Protein AF-A0A940G0A9-F1 (afdb_monomer)

Structure (mmCIF, N/CA/C/O backbone):
data_AF-A0A940G0A9-F1
#
_entry.id   AF-A0A940G0A9-F1
#
loop_
_atom_site.group_PDB
_atom_site.id
_atom_site.type_symbol
_atom_site.label_atom_id
_atom_site.label_alt_id
_atom_site.label_comp_id
_atom_site.label_asym_id
_atom_site.label_entity_id
_atom_site.label_seq_id
_atom_site.pdbx_PDB_ins_code
_atom_site.Cartn_x
_atom_site.Cartn_y
_atom_site.Cartn_z
_atom_site.occupancy
_atom_site.B_iso_or_equiv
_atom_site.auth_seq_id
_atom_site.auth_comp_id
_atom_site.auth_asym_id
_atom_site.auth_atom_id
_atom_site.pdbx_PDB_model_num
ATOM 1 N N . MET A 1 1 ? 0.315 12.382 -2.449 1.00 72.94 1 MET A N 1
ATOM 2 C CA . ME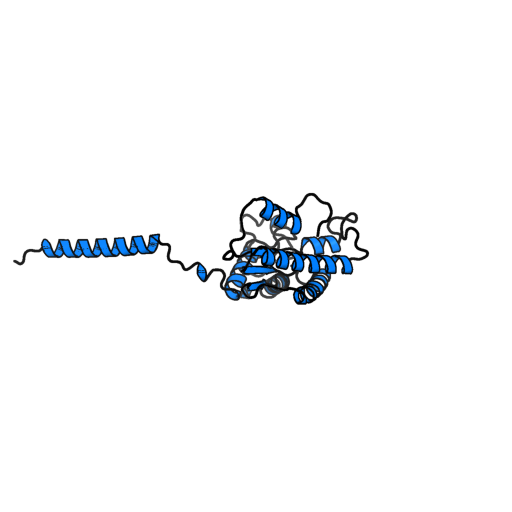T A 1 1 ? 0.273 13.845 -2.243 1.00 72.94 1 MET A CA 1
ATOM 3 C C . MET A 1 1 ? -0.619 14.478 -3.294 1.00 72.94 1 MET A C 1
ATOM 5 O O . MET A 1 1 ? -0.649 13.936 -4.392 1.00 72.94 1 MET A O 1
ATOM 9 N N . ASP A 1 2 ? -1.303 15.588 -2.989 1.00 67.19 2 ASP A N 1
ATOM 10 C CA . ASP A 1 2 ? -2.018 16.364 -4.015 1.00 67.19 2 ASP A CA 1
ATOM 11 C C . ASP A 1 2 ? -0.998 16.967 -4.990 1.00 67.19 2 ASP A C 1
ATOM 13 O O . ASP A 1 2 ? -0.180 17.818 -4.627 1.00 67.19 2 ASP A O 1
ATOM 17 N N . THR A 1 3 ? -1.022 16.490 -6.226 1.00 64.56 3 THR A N 1
ATOM 18 C CA . THR A 1 3 ? -0.190 16.959 -7.339 1.00 64.56 3 THR A CA 1
ATOM 19 C C . THR A 1 3 ? -0.923 17.979 -8.217 1.00 64.56 3 THR A C 1
ATOM 21 O O . THR A 1 3 ? -0.380 18.419 -9.230 1.00 64.56 3 THR A O 1
ATOM 24 N N . GLY A 1 4 ? -2.137 18.393 -7.835 1.00 62.69 4 GLY A N 1
ATOM 25 C CA . GLY A 1 4 ? -3.000 19.299 -8.595 1.00 62.69 4 GLY A CA 1
ATOM 26 C C . GLY A 1 4 ? -3.686 18.636 -9.792 1.00 62.69 4 GLY A C 1
ATOM 27 O O . GLY A 1 4 ? -4.223 19.332 -10.658 1.00 62.69 4 GLY A O 1
ATOM 28 N N . ASP A 1 5 ? -3.645 17.306 -9.867 1.00 65.50 5 ASP A N 1
ATOM 29 C CA . ASP A 1 5 ? -4.276 16.517 -10.920 1.00 65.50 5 ASP A CA 1
ATOM 30 C C . ASP A 1 5 ? -5.697 16.055 -10.502 1.00 65.50 5 ASP A C 1
ATOM 32 O O . ASP A 1 5 ? -6.093 16.203 -9.347 1.00 65.50 5 ASP A O 1
ATOM 36 N N . PRO A 1 6 ? -6.544 15.578 -11.436 1.00 66.88 6 PRO A N 1
ATOM 37 C CA . PRO A 1 6 ? -7.930 15.224 -11.126 1.00 66.88 6 PRO A CA 1
ATOM 38 C C . PRO A 1 6 ? -8.089 13.833 -10.483 1.00 66.88 6 PRO A C 1
ATOM 40 O O . PRO A 1 6 ? -9.223 13.409 -10.241 1.00 66.88 6 PRO A O 1
ATOM 43 N N . ILE A 1 7 ? -7.002 13.087 -10.271 1.00 72.50 7 ILE A N 1
ATOM 44 C CA . ILE A 1 7 ? -7.012 11.770 -9.637 1.00 72.50 7 ILE A CA 1
ATOM 45 C C . ILE A 1 7 ? -7.049 11.991 -8.120 1.00 72.50 7 ILE A C 1
ATOM 47 O O . ILE A 1 7 ? -6.187 12.670 -7.571 1.00 72.50 7 ILE A O 1
ATOM 51 N N . PRO A 1 8 ? -8.042 11.430 -7.410 1.00 78.44 8 PRO A N 1
ATOM 52 C CA . PRO A 1 8 ? -8.187 11.692 -5.989 1.00 78.44 8 PRO A CA 1
ATOM 53 C C . PRO A 1 8 ? -7.023 11.079 -5.204 1.00 78.44 8 PRO A C 1
ATOM 55 O O . PRO A 1 8 ? -6.848 9.855 -5.173 1.00 78.44 8 PRO A O 1
ATOM 58 N N . ASP A 1 9 ? -6.273 11.930 -4.512 1.00 84.94 9 ASP A N 1
ATOM 59 C CA . ASP A 1 9 ? -5.347 11.504 -3.470 1.00 84.94 9 ASP A CA 1
ATOM 60 C C . ASP A 1 9 ? -6.088 10.898 -2.260 1.00 84.94 9 ASP A C 1
ATOM 62 O O . ASP A 1 9 ? -7.320 10.783 -2.234 1.00 84.94 9 ASP A O 1
ATOM 66 N N . LEU A 1 10 ? -5.336 10.467 -1.245 1.00 84.31 10 LEU A N 1
ATOM 67 C CA . LEU A 1 10 ? -5.931 9.845 -0.065 1.00 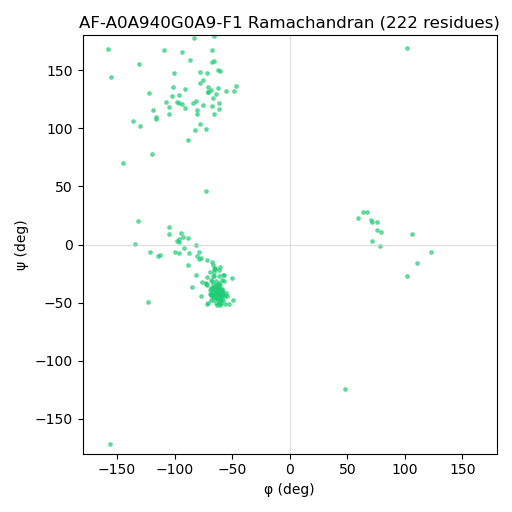84.31 10 LEU A CA 1
ATOM 68 C C . LEU A 1 10 ? -6.867 10.797 0.696 1.00 84.31 10 LEU A C 1
ATOM 70 O O . LEU A 1 10 ? -7.964 10.377 1.063 1.00 84.31 10 LEU A O 1
ATOM 74 N N . SER A 1 11 ? -6.502 12.072 0.859 1.00 86.69 11 SER A N 1
ATOM 75 C CA . SER A 1 11 ? -7.357 13.054 1.538 1.00 86.69 11 SER A CA 1
ATOM 76 C C . SER A 1 11 ? -8.683 13.234 0.800 1.00 86.69 11 SER A C 1
ATOM 78 O O . SER A 1 11 ? -9.750 13.262 1.417 1.00 86.69 11 SER A O 1
ATOM 80 N N . ALA A 1 12 ? -8.645 13.298 -0.533 1.00 88.31 12 ALA A N 1
ATOM 81 C CA . ALA A 1 12 ? -9.833 13.366 -1.374 1.00 88.31 12 ALA A CA 1
ATOM 82 C C . ALA A 1 12 ? -10.690 12.094 -1.258 1.00 88.31 12 ALA A C 1
ATOM 84 O O . ALA A 1 12 ? -11.920 12.184 -1.218 1.00 88.31 12 ALA A O 1
ATOM 85 N N . GLN A 1 13 ? -10.072 10.913 -1.148 1.00 90.44 13 GLN A N 1
ATOM 86 C CA . GLN A 1 13 ? -10.781 9.648 -0.927 1.00 90.44 13 GLN A CA 1
ATOM 87 C C . GLN A 1 13 ? -11.452 9.589 0.455 1.00 90.44 13 GLN A C 1
ATOM 89 O O . GLN A 1 13 ? -12.622 9.202 0.536 1.00 90.44 13 GLN A O 1
ATOM 94 N N . ILE A 1 14 ? -10.777 10.024 1.528 1.00 88.06 14 ILE A N 1
ATOM 95 C CA . ILE A 1 14 ? -11.383 10.121 2.868 1.00 88.06 14 ILE A CA 1
ATOM 96 C C . ILE A 1 14 ? -12.522 11.147 2.871 1.00 88.06 14 ILE A C 1
ATOM 98 O O . ILE A 1 14 ? -13.613 10.854 3.367 1.00 88.06 14 ILE A O 1
ATOM 102 N N . GLY A 1 15 ? -12.321 12.316 2.258 1.00 88.44 15 GLY A N 1
ATOM 103 C CA . GLY A 1 15 ? -13.359 13.341 2.133 1.00 88.44 15 GLY A CA 1
ATOM 104 C C . GLY A 1 15 ? -14.590 12.840 1.371 1.00 88.44 15 GLY A C 1
ATOM 105 O O . GLY A 1 15 ? -15.725 13.044 1.808 1.00 88.44 15 GLY A O 1
ATOM 106 N N . ALA A 1 16 ? -14.390 12.110 0.270 1.00 90.00 16 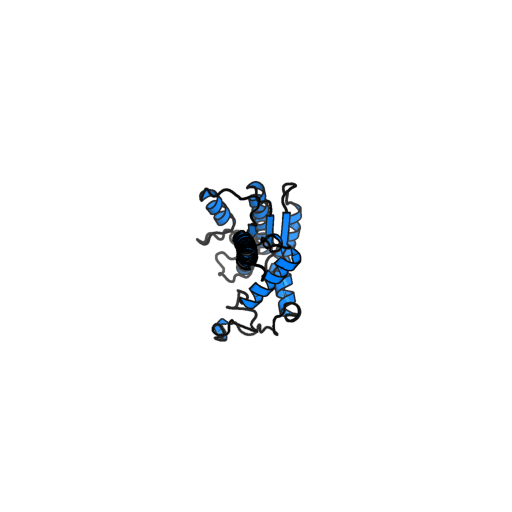ALA A N 1
ATOM 107 C CA . ALA A 1 16 ? -15.476 11.483 -0.482 1.00 90.00 16 ALA A CA 1
ATOM 108 C C . ALA A 1 16 ? -16.205 10.403 0.338 1.00 90.00 16 ALA A C 1
ATOM 110 O O . ALA A 1 16 ? -17.435 10.316 0.289 1.00 90.00 16 ALA A O 1
ATOM 111 N N . PHE A 1 17 ? -15.474 9.603 1.1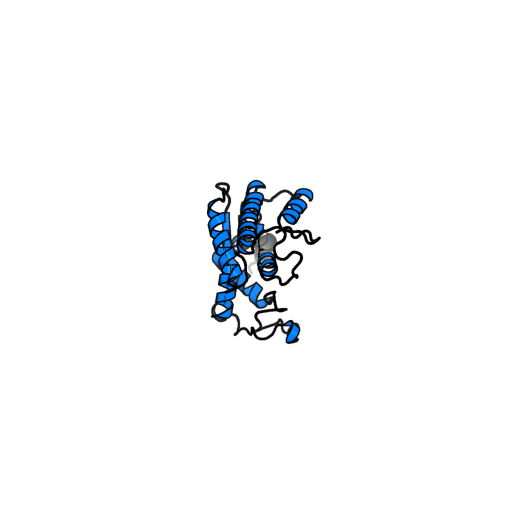23 1.00 90.31 17 PHE A N 1
ATOM 112 C CA . PHE A 1 17 ? -16.067 8.625 2.033 1.00 90.31 17 PHE A CA 1
ATOM 113 C C . PHE A 1 17 ? -16.958 9.304 3.082 1.00 90.31 17 PHE A C 1
ATOM 115 O O . PHE A 1 17 ? -18.119 8.919 3.229 1.00 90.31 17 PHE A O 1
ATOM 122 N N . GLN A 1 18 ? -16.479 10.362 3.736 1.00 89.38 18 GLN A N 1
ATOM 123 C CA . GLN A 1 18 ? -17.272 11.141 4.693 1.00 89.38 18 GLN A CA 1
ATOM 124 C C . GLN A 1 18 ? -18.521 11.753 4.038 1.00 89.38 18 GLN A C 1
ATOM 126 O O . GLN A 1 18 ? -19.627 11.654 4.574 1.00 89.38 18 GLN A O 1
ATOM 131 N N . ALA A 1 19 ? -18.369 12.329 2.841 1.00 91.69 19 ALA A N 1
ATOM 132 C CA . ALA A 1 19 ? -19.468 12.930 2.086 1.00 91.69 19 ALA A CA 1
ATOM 133 C C . ALA A 1 19 ? -20.524 11.907 1.630 1.00 91.69 19 ALA A C 1
ATOM 135 O O . ALA A 1 19 ? -21.669 12.278 1.370 1.00 91.69 19 ALA A O 1
ATOM 136 N N . SER A 1 20 ? -20.176 10.617 1.564 1.00 92.12 20 SER A N 1
ATOM 137 C CA . SER A 1 20 ? -21.117 9.551 1.197 1.00 92.12 20 SER A CA 1
ATOM 138 C C . SER A 1 20 ? -22.224 9.322 2.235 1.00 92.12 20 SER A C 1
ATOM 140 O O . SER A 1 20 ? -23.202 8.629 1.943 1.00 92.12 20 SER A O 1
ATOM 142 N N . GLY A 1 21 ? -22.069 9.856 3.453 1.00 87.81 21 GLY A N 1
ATOM 143 C CA . GLY A 1 21 ? -22.983 9.628 4.574 1.00 87.81 21 GLY A CA 1
ATOM 144 C C . GLY A 1 21 ? -22.901 8.217 5.165 1.00 87.81 21 GLY A C 1
ATOM 145 O O . GLY A 1 21 ? -23.665 7.889 6.074 1.00 87.81 21 GLY A O 1
ATOM 146 N N . ARG A 1 22 ? -21.989 7.369 4.670 1.00 86.31 22 ARG A N 1
ATOM 147 C CA . ARG A 1 22 ? -21.674 6.080 5.289 1.00 86.31 22 ARG A CA 1
ATOM 148 C C . ARG A 1 22 ? -20.825 6.341 6.530 1.00 86.31 22 ARG A C 1
ATOM 150 O O . ARG A 1 22 ? -19.756 6.933 6.436 1.00 86.31 22 ARG A O 1
ATOM 157 N N . GLY A 1 23 ? -21.317 5.918 7.691 1.00 87.19 23 GLY A N 1
ATOM 158 C CA . GLY A 1 23 ? -20.525 5.942 8.918 1.00 87.19 23 GLY A CA 1
ATOM 159 C C . GLY A 1 23 ? -19.365 4.946 8.852 1.00 87.19 23 GLY A C 1
ATOM 160 O O . GLY A 1 23 ? -19.428 3.959 8.117 1.00 87.19 23 GLY A O 1
ATOM 161 N N . ILE A 1 24 ? -18.328 5.197 9.648 1.00 93.19 24 ILE A N 1
ATOM 162 C CA . ILE A 1 24 ? -17.288 4.210 9.935 1.00 93.19 24 ILE A CA 1
ATOM 163 C C . ILE A 1 24 ? -17.907 3.064 10.742 1.00 93.19 24 ILE A C 1
ATOM 165 O O . ILE A 1 24 ? -18.520 3.284 11.786 1.00 93.19 24 ILE A O 1
ATOM 169 N N . ASP A 1 25 ? -17.744 1.835 10.258 1.00 93.75 25 ASP A N 1
ATOM 170 C CA . ASP A 1 25 ? -17.938 0.634 11.069 1.00 93.75 25 ASP A CA 1
ATOM 171 C C . ASP A 1 25 ? -16.670 0.396 11.905 1.00 93.75 25 ASP A C 1
ATOM 173 O O . ASP A 1 25 ? -15.619 0.130 11.311 1.00 93.75 25 ASP A O 1
ATOM 177 N N . PRO A 1 26 ? -16.729 0.462 13.248 1.00 93.88 26 PRO A N 1
ATOM 178 C CA . PRO A 1 26 ? -15.572 0.191 14.099 1.00 93.88 26 PRO A CA 1
ATOM 179 C C . PRO A 1 26 ? -15.089 -1.266 14.004 1.00 93.88 26 PRO A C 1
ATOM 181 O O . PRO A 1 26 ? -13.933 -1.544 14.305 1.00 93.88 26 PRO A O 1
ATOM 184 N N . ASN A 1 27 ? -15.926 -2.202 13.541 1.00 93.12 27 ASN A N 1
ATOM 185 C CA . ASN A 1 27 ? -15.526 -3.595 13.306 1.00 93.12 27 ASN A CA 1
ATOM 186 C C . ASN A 1 27 ? -14.950 -3.823 11.899 1.00 93.12 27 ASN A C 1
ATOM 188 O O . ASN A 1 27 ? -14.478 -4.920 11.599 1.00 93.12 27 ASN A O 1
ATOM 192 N N . GLY A 1 28 ? -15.006 -2.815 11.025 1.00 93.62 28 GLY A N 1
ATOM 193 C CA . GLY A 1 28 ? -14.464 -2.889 9.674 1.00 93.62 28 GLY A CA 1
ATOM 194 C C . GLY A 1 28 ? -12.937 -2.872 9.666 1.00 93.62 28 GLY A C 1
ATOM 195 O O . GLY A 1 28 ? -12.314 -2.228 10.510 1.00 93.62 28 GLY A O 1
ATOM 196 N N . LEU A 1 29 ? -12.342 -3.560 8.685 1.00 94.75 29 LEU A N 1
ATOM 197 C CA . LEU A 1 29 ? -10.920 -3.449 8.362 1.00 94.75 29 LEU A CA 1
ATOM 198 C C . LEU A 1 29 ? -10.721 -2.365 7.299 1.00 94.75 29 LEU A C 1
ATOM 200 O O . LEU A 1 29 ? -11.189 -2.511 6.169 1.00 94.75 29 LEU A O 1
ATOM 204 N N . TYR A 1 30 ? -9.994 -1.311 7.653 1.00 95.38 30 TYR A N 1
ATOM 205 C CA . TYR A 1 30 ? -9.634 -0.218 6.755 1.00 95.38 30 TYR A CA 1
ATOM 206 C C . TYR A 1 30 ? -8.228 -0.458 6.228 1.00 95.38 30 TYR A C 1
ATOM 208 O O . TYR A 1 30 ? -7.295 -0.618 7.010 1.00 95.38 30 TYR A O 1
ATOM 216 N N . ILE A 1 31 ? -8.085 -0.530 4.906 1.00 94.81 31 ILE A N 1
ATOM 217 C CA . ILE A 1 31 ? -6.816 -0.840 4.248 1.00 94.81 31 ILE A CA 1
ATOM 218 C C . ILE A 1 31 ? -6.282 0.428 3.598 1.00 94.81 31 ILE A C 1
ATOM 220 O O . ILE A 1 31 ? -6.943 1.021 2.748 1.00 94.81 31 ILE A O 1
ATOM 224 N N . VAL A 1 32 ? -5.070 0.802 3.982 1.00 95.06 32 VAL A N 1
ATOM 225 C CA . VAL A 1 32 ? -4.355 1.969 3.487 1.00 95.06 32 VAL A CA 1
ATOM 226 C C . VAL A 1 32 ? -3.111 1.467 2.752 1.00 95.06 32 VAL A C 1
ATOM 228 O O . VAL A 1 32 ? -2.196 0.923 3.358 1.00 95.06 32 VAL A O 1
ATOM 231 N N . ASN A 1 33 ? -3.109 1.570 1.426 1.00 93.56 33 ASN A N 1
ATOM 232 C CA . ASN A 1 33 ? -1.999 1.143 0.572 1.00 93.56 33 ASN A CA 1
ATOM 233 C C . ASN A 1 33 ? -1.748 2.219 -0.486 1.00 93.56 33 ASN A C 1
ATOM 235 O O . ASN A 1 33 ? -2.548 2.385 -1.407 1.00 93.56 33 ASN A O 1
ATOM 239 N N . LEU A 1 34 ? -0.659 2.965 -0.324 1.00 89.06 34 LEU A N 1
ATOM 240 C CA . LEU A 1 34 ? -0.266 4.093 -1.169 1.00 89.06 34 LEU A CA 1
ATOM 241 C C . LEU A 1 34 ? 1.247 4.330 -1.083 1.00 89.06 34 LEU A C 1
ATOM 243 O O . LEU A 1 34 ? 1.982 3.532 -0.508 1.00 89.06 34 LEU A O 1
ATOM 247 N N . GLY A 1 35 ? 1.713 5.430 -1.673 1.00 91.12 35 GLY A N 1
ATOM 248 C CA . GLY A 1 35 ? 3.113 5.847 -1.647 1.00 91.12 35 GLY A CA 1
ATOM 249 C C . GLY A 1 35 ? 3.862 5.538 -2.940 1.00 91.12 35 GLY A C 1
ATOM 250 O O . GLY A 1 35 ? 4.785 6.259 -3.300 1.00 91.12 35 GLY A O 1
ATOM 251 N N . GLY A 1 36 ? 3.444 4.515 -3.695 1.00 92.62 36 GLY A N 1
ATOM 252 C CA . GLY A 1 36 ? 4.092 4.170 -4.969 1.00 92.62 36 GLY A CA 1
ATOM 253 C C . GLY A 1 36 ? 4.116 5.340 -5.958 1.00 92.62 36 GLY A C 1
ATOM 254 O O . GLY A 1 36 ? 5.157 5.635 -6.534 1.00 92.62 36 GLY A O 1
ATOM 255 N N . ASN A 1 37 ? 2.997 6.059 -6.088 1.00 89.81 37 ASN A N 1
ATOM 256 C CA . ASN A 1 37 ? 2.918 7.238 -6.954 1.00 89.81 37 ASN A CA 1
ATOM 257 C C . ASN A 1 37 ? 3.771 8.405 -6.452 1.00 89.81 37 ASN A C 1
ATOM 259 O O . ASN A 1 37 ? 4.292 9.145 -7.275 1.00 89.81 37 ASN A O 1
ATOM 263 N N . ASP A 1 38 ? 3.949 8.561 -5.138 1.00 92.00 38 ASP A N 1
ATOM 264 C CA . ASP A 1 38 ? 4.833 9.594 -4.601 1.00 92.00 38 ASP A CA 1
ATOM 265 C C . ASP A 1 38 ? 6.299 9.276 -4.949 1.00 92.00 38 ASP A C 1
ATOM 267 O O . ASP A 1 38 ? 7.034 10.150 -5.397 1.00 92.00 38 ASP A O 1
ATOM 271 N N . VAL A 1 39 ? 6.719 8.009 -4.860 1.00 93.81 39 VAL A N 1
ATOM 272 C CA . VAL A 1 39 ? 8.066 7.596 -5.302 1.00 93.81 39 VAL A CA 1
ATOM 273 C C . VAL A 1 39 ? 8.245 7.818 -6.806 1.00 93.81 39 VAL A C 1
ATOM 275 O O . VAL A 1 39 ? 9.221 8.440 -7.211 1.00 93.81 39 VAL A O 1
ATOM 278 N N . PHE A 1 40 ? 7.280 7.415 -7.637 1.00 91.44 40 PHE A N 1
ATOM 279 C CA . PHE A 1 40 ? 7.332 7.683 -9.081 1.00 91.44 40 PHE A CA 1
ATOM 280 C C . PHE A 1 40 ? 7.326 9.184 -9.414 1.00 91.44 40 PHE A C 1
ATOM 282 O O . PHE A 1 40 ? 7.975 9.611 -10.372 1.00 91.44 40 PHE A O 1
ATOM 289 N N . GLY A 1 41 ? 6.620 9.992 -8.619 1.00 88.50 41 GLY A N 1
ATOM 290 C CA . GLY A 1 41 ? 6.671 11.449 -8.684 1.00 88.50 41 GLY A CA 1
ATOM 291 C C . GLY A 1 41 ? 8.083 11.956 -8.420 1.00 88.50 41 GLY A C 1
ATOM 292 O O . GLY A 1 41 ? 8.648 12.650 -9.260 1.00 88.50 41 GLY A O 1
ATOM 293 N N . ALA A 1 42 ? 8.701 11.523 -7.322 1.00 90.69 42 ALA A N 1
ATOM 294 C CA . ALA A 1 42 ? 10.067 11.882 -6.955 1.00 90.69 42 ALA A CA 1
ATOM 295 C C . ALA A 1 42 ? 11.128 11.437 -7.984 1.00 90.69 42 ALA A C 1
ATOM 297 O O . ALA A 1 42 ? 12.113 12.144 -8.198 1.00 90.69 42 ALA A O 1
ATOM 298 N N . GLU A 1 43 ? 10.913 10.307 -8.663 1.00 90.31 43 GLU A N 1
ATOM 299 C CA . GLU A 1 43 ? 11.737 9.839 -9.789 1.00 90.31 43 GLU A CA 1
ATOM 300 C C . GLU A 1 43 ? 11.535 10.660 -11.076 1.00 90.31 43 GLU A C 1
ATOM 302 O O . GLU A 1 43 ? 12.314 10.545 -12.025 1.00 90.31 43 GLU A O 1
ATOM 307 N N . GLY A 1 44 ? 10.488 11.487 -11.139 1.00 86.56 44 GLY A N 1
ATOM 308 C CA . GLY A 1 44 ? 10.128 12.261 -12.323 1.00 86.56 44 GLY A CA 1
ATOM 309 C C . GLY A 1 44 ? 9.469 11.433 -13.429 1.00 86.56 44 GLY A C 1
ATOM 310 O O . GLY A 1 44 ? 9.431 11.879 -14.578 1.00 86.56 44 GLY A O 1
ATOM 311 N N . VAL A 1 45 ? 8.925 10.250 -13.111 1.00 83.69 45 VAL A N 1
ATOM 312 C CA . VAL A 1 45 ? 8.276 9.348 -14.087 1.00 83.69 45 VAL A CA 1
ATOM 313 C C . VAL A 1 45 ? 7.100 10.027 -14.793 1.00 83.69 45 VAL A C 1
ATOM 315 O O . VAL A 1 45 ? 6.836 9.757 -15.964 1.00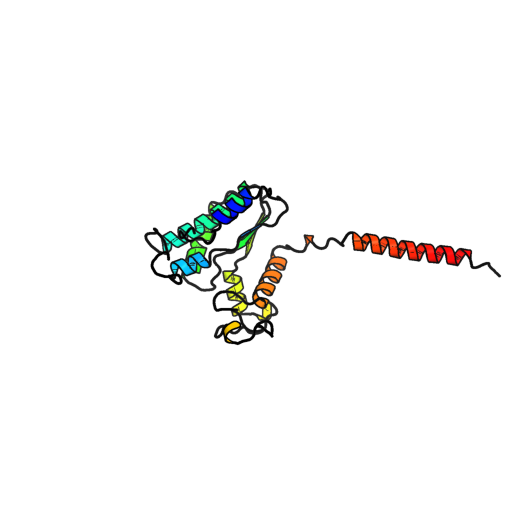 83.69 45 VAL A O 1
ATOM 318 N N . PHE A 1 46 ? 6.423 10.952 -14.111 1.00 74.56 46 PHE A N 1
ATOM 319 C CA . PHE A 1 46 ? 5.267 11.678 -14.643 1.00 74.56 46 PHE A CA 1
ATOM 320 C C . PHE A 1 46 ? 5.621 13.019 -15.318 1.00 74.56 46 PHE A C 1
ATOM 322 O O . PHE A 1 46 ? 4.724 13.732 -15.760 1.00 74.56 46 PHE A O 1
ATOM 329 N N . GLY A 1 47 ? 6.914 13.338 -15.472 1.00 66.69 47 GLY A N 1
ATOM 330 C CA . GLY A 1 47 ? 7.408 14.560 -16.120 1.00 66.69 47 GLY A CA 1
ATOM 331 C C . GLY A 1 47 ? 7.883 15.656 -15.147 1.00 66.69 47 GLY A C 1
ATOM 332 O O . GLY A 1 47 ? 7.682 15.547 -13.939 1.00 66.69 47 GLY A O 1
ATOM 333 N N . PRO A 1 48 ? 8.558 16.711 -15.656 1.00 56.09 48 PRO A N 1
ATOM 334 C CA . PRO A 1 48 ? 9.194 17.748 -14.832 1.00 56.09 48 PRO A CA 1
ATOM 335 C C . PRO A 1 48 ? 8.201 18.703 -14.151 1.00 56.09 48 PRO A C 1
ATOM 337 O O . PRO A 1 48 ? 8.493 19.225 -13.076 1.00 56.09 48 PRO A O 1
ATOM 340 N N . ASP A 1 49 ? 7.023 18.908 -14.741 1.00 52.19 49 ASP A N 1
ATOM 341 C CA . ASP A 1 49 ? 5.964 19.741 -14.177 1.00 52.19 49 ASP A CA 1
ATOM 342 C C . ASP A 1 49 ? 5.088 18.873 -13.257 1.00 52.19 49 ASP A C 1
ATOM 344 O O . ASP A 1 49 ? 4.137 18.245 -13.711 1.00 52.19 49 ASP A O 1
ATOM 348 N N . GLY A 1 50 ? 5.435 18.788 -11.968 1.00 54.88 50 GLY A N 1
ATOM 349 C CA . GLY A 1 50 ? 4.607 18.109 -10.955 1.00 54.88 50 GLY A CA 1
ATOM 350 C C . GLY A 1 50 ? 5.273 16.965 -10.186 1.00 54.88 50 GLY A C 1
ATOM 351 O O . GLY A 1 50 ? 4.699 16.516 -9.201 1.00 54.88 50 GLY A O 1
ATOM 352 N N . ALA A 1 51 ? 6.493 16.556 -10.555 1.00 66.94 51 ALA A N 1
ATOM 353 C CA . ALA A 1 51 ? 7.253 15.481 -9.898 1.00 66.94 51 ALA A CA 1
ATOM 354 C C . ALA A 1 51 ? 7.317 15.616 -8.361 1.00 66.94 51 ALA A C 1
ATOM 356 O O . ALA A 1 51 ? 7.029 14.675 -7.627 1.00 66.94 51 ALA A O 1
ATOM 357 N N . ILE A 1 52 ? 7.639 16.820 -7.882 1.00 78.50 52 ILE A N 1
ATOM 358 C CA . ILE A 1 52 ? 7.686 17.161 -6.452 1.00 78.50 52 ILE A CA 1
ATOM 359 C C . ILE A 1 52 ? 6.942 18.468 -6.148 1.00 78.50 52 ILE A C 1
ATOM 361 O O . ILE A 1 52 ? 7.196 19.106 -5.134 1.00 78.50 52 ILE A O 1
ATOM 365 N N . GLY A 1 53 ? 6.040 18.906 -7.034 1.00 79.38 53 GLY A N 1
ATOM 366 C CA . GLY A 1 53 ? 5.227 20.117 -6.853 1.00 79.38 53 GLY A CA 1
ATOM 367 C C . GLY A 1 53 ? 6.022 21.361 -6.423 1.00 79.38 53 GLY A C 1
ATOM 368 O O . GLY A 1 53 ? 6.969 21.774 -7.088 1.00 79.38 53 GLY A O 1
ATOM 369 N N . SER A 1 54 ? 5.614 21.974 -5.306 1.00 82.81 54 SER A N 1
ATOM 370 C CA . SER A 1 54 ? 6.245 23.169 -4.719 1.00 82.81 54 SE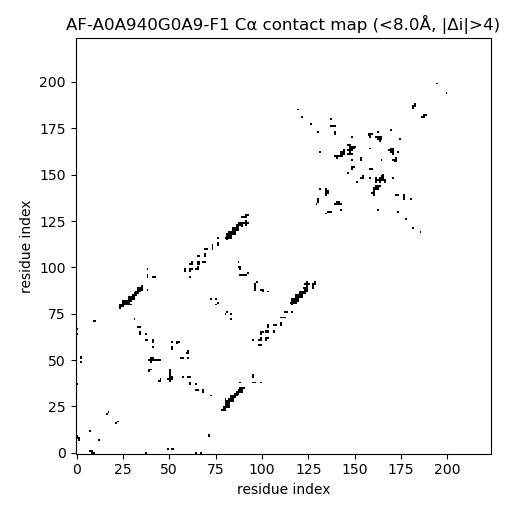R A CA 1
ATOM 371 C C . SER A 1 54 ? 7.383 22.870 -3.735 1.00 82.81 54 SER A C 1
ATOM 373 O O . SER A 1 54 ? 7.853 23.786 -3.055 1.00 82.81 54 SER A O 1
ATOM 375 N N . TYR A 1 55 ? 7.776 21.606 -3.576 1.00 88.00 55 TYR A N 1
ATOM 376 C CA . TYR A 1 55 ? 8.805 21.229 -2.615 1.00 88.00 55 TYR A CA 1
ATOM 377 C C . TYR A 1 55 ? 10.197 21.620 -3.134 1.00 88.00 55 TYR A C 1
ATOM 379 O O . TYR A 1 55 ? 10.459 21.524 -4.334 1.00 88.00 55 TYR A O 1
ATOM 387 N N . PRO A 1 56 ? 11.099 22.090 -2.253 1.00 88.25 56 PRO A N 1
ATOM 388 C CA . PRO A 1 56 ? 12.420 22.564 -2.661 1.00 88.25 56 PRO A CA 1
ATOM 389 C C . PRO A 1 56 ? 13.345 21.441 -3.152 1.00 88.25 56 PRO A C 1
ATOM 391 O O . PRO A 1 56 ? 14.279 21.715 -3.905 1.00 88.25 56 PRO A O 1
ATOM 394 N N . ASP A 1 57 ? 13.102 20.198 -2.727 1.00 91.38 57 ASP A N 1
ATOM 395 C CA . ASP A 1 57 ? 13.877 19.015 -3.098 1.00 91.38 57 ASP A CA 1
ATOM 396 C C . ASP A 1 57 ? 13.062 17.717 -2.914 1.00 91.38 57 ASP A C 1
ATOM 398 O O . ASP A 1 57 ? 11.983 17.707 -2.317 1.00 91.38 57 ASP A O 1
ATOM 402 N N . VAL A 1 58 ? 13.585 16.608 -3.444 1.00 92.62 58 VAL A N 1
ATOM 403 C CA . VAL A 1 58 ? 12.957 15.277 -3.360 1.00 92.62 58 VAL A CA 1
ATOM 404 C C . VAL A 1 58 ? 12.812 14.803 -1.914 1.00 92.62 58 VAL A C 1
ATOM 406 O O . VAL A 1 58 ? 11.763 14.280 -1.548 1.00 92.62 58 VAL A O 1
ATOM 409 N N . SER A 1 59 ? 13.825 15.012 -1.074 1.00 95.75 59 SER A N 1
ATOM 410 C CA . SER A 1 59 ? 13.809 14.550 0.317 1.00 95.75 59 SER A CA 1
ATOM 411 C C . SER A 1 59 ? 12.684 15.195 1.127 1.00 95.75 59 SER A C 1
ATOM 413 O O . SER A 1 59 ? 11.944 14.507 1.824 1.00 95.75 59 SER A O 1
ATOM 415 N N . SER A 1 60 ? 12.499 16.510 1.003 1.00 95.00 60 SER A N 1
ATOM 416 C CA . SER A 1 60 ? 11.415 17.251 1.656 1.00 95.00 60 SER A CA 1
ATOM 417 C C . SER A 1 60 ? 10.035 16.861 1.122 1.00 95.00 60 SER A C 1
ATOM 419 O O . SER A 1 60 ? 9.084 16.793 1.904 1.00 95.00 60 SER A O 1
ATOM 421 N N . TYR A 1 61 ? 9.925 16.540 -0.170 1.00 93.94 61 TYR A N 1
ATOM 422 C CA . TYR A 1 61 ? 8.711 15.965 -0.751 1.00 93.94 61 TYR A CA 1
ATOM 423 C C . TYR A 1 61 ? 8.390 14.582 -0.165 1.00 93.94 61 TYR A C 1
ATOM 425 O O . TYR A 1 61 ? 7.280 14.369 0.323 1.00 93.94 61 TYR A O 1
ATOM 433 N N . LEU A 1 62 ? 9.356 13.657 -0.135 1.00 95.75 62 LEU A N 1
ATOM 434 C CA . LEU A 1 62 ? 9.173 12.307 0.415 1.00 95.75 62 LEU A CA 1
ATOM 435 C C . LEU A 1 62 ? 8.903 12.333 1.923 1.00 95.75 62 LEU A C 1
ATOM 437 O O . LEU A 1 62 ? 8.067 11.577 2.420 1.00 95.75 62 LEU A O 1
ATOM 441 N N . GLN A 1 63 ? 9.560 13.233 2.657 1.00 97.12 63 GLN A N 1
ATOM 442 C CA . GLN A 1 63 ? 9.290 13.453 4.075 1.00 97.12 63 GLN A CA 1
ATOM 443 C C . GLN A 1 63 ? 7.850 13.914 4.293 1.00 97.12 63 GLN A C 1
ATOM 445 O O . GLN A 1 63 ? 7.175 13.432 5.206 1.00 97.12 63 GLN A O 1
ATOM 450 N N . ALA A 1 64 ? 7.365 14.828 3.454 1.00 94.81 64 ALA A N 1
ATOM 451 C CA . ALA A 1 64 ? 5.982 15.252 3.519 1.00 94.81 64 ALA A CA 1
ATOM 452 C C . ALA A 1 64 ? 5.034 14.107 3.147 1.00 94.81 64 ALA A C 1
ATOM 454 O O . ALA A 1 64 ? 4.072 13.895 3.880 1.00 94.81 64 ALA A O 1
ATOM 455 N N . ALA A 1 65 ? 5.304 13.344 2.078 1.00 94.69 65 ALA A N 1
ATOM 456 C CA . ALA A 1 65 ? 4.502 12.184 1.668 1.00 94.69 65 ALA A CA 1
ATOM 457 C C . ALA A 1 65 ? 4.346 11.174 2.814 1.00 94.69 65 ALA A C 1
ATOM 459 O O . ALA A 1 65 ? 3.240 10.730 3.113 1.00 94.69 65 ALA A O 1
ATOM 460 N N . ALA A 1 66 ? 5.436 10.879 3.523 1.00 96.94 66 ALA A N 1
ATOM 461 C CA . ALA A 1 66 ? 5.419 10.031 4.708 1.00 96.94 66 ALA A CA 1
ATOM 462 C C . ALA A 1 66 ? 4.586 10.621 5.861 1.00 96.94 66 ALA A C 1
ATOM 464 O O . ALA A 1 66 ? 3.803 9.904 6.486 1.00 96.94 66 ALA A O 1
ATOM 465 N N . ALA A 1 67 ? 4.721 11.921 6.140 1.00 95.94 67 ALA A N 1
ATOM 466 C CA . ALA A 1 67 ? 3.925 12.592 7.167 1.00 95.94 67 ALA A CA 1
ATOM 467 C C . ALA A 1 67 ? 2.425 12.592 6.826 1.00 95.94 67 ALA A C 1
ATOM 469 O O . ALA A 1 67 ? 1.595 12.374 7.706 1.00 95.94 67 ALA A O 1
ATOM 470 N N . HIS A 1 68 ? 2.084 12.790 5.551 1.00 93.69 68 HIS A N 1
ATOM 471 C CA . HIS A 1 68 ? 0.713 12.729 5.045 1.00 93.69 68 HIS A CA 1
ATOM 472 C C . HIS A 1 68 ? 0.128 11.325 5.187 1.00 93.69 68 HIS A C 1
ATOM 474 O O . HIS A 1 68 ? -0.960 11.184 5.730 1.00 93.69 68 HIS A O 1
ATOM 480 N N . TYR A 1 69 ? 0.891 10.283 4.849 1.00 95.50 69 TYR A N 1
ATOM 481 C CA . TYR A 1 69 ? 0.485 8.894 5.078 1.00 95.50 69 TYR A CA 1
ATOM 482 C C . TYR A 1 69 ? 0.069 8.674 6.549 1.00 95.50 69 TYR A C 1
ATOM 484 O O . TYR A 1 69 ? -1.036 8.209 6.834 1.00 95.50 69 TYR A O 1
ATOM 492 N N . VAL A 1 70 ? 0.911 9.072 7.508 1.00 96.56 70 VAL A N 1
ATOM 493 C CA . VAL A 1 70 ? 0.602 8.912 8.942 1.00 96.56 70 VAL A CA 1
ATOM 494 C C . VAL A 1 70 ? -0.585 9.772 9.381 1.00 96.56 70 VAL A C 1
ATOM 496 O O . VAL A 1 70 ? -1.414 9.306 10.163 1.00 96.56 70 VAL A O 1
ATOM 499 N N . ALA A 1 71 ? -0.710 10.997 8.864 1.00 94.81 71 ALA A N 1
ATOM 500 C CA . ALA A 1 71 ? -1.849 11.865 9.153 1.00 94.81 71 ALA A CA 1
ATOM 501 C C . ALA A 1 71 ? -3.181 11.241 8.708 1.00 94.81 71 ALA A C 1
ATOM 503 O O . ALA A 1 71 ? -4.187 11.383 9.396 1.00 94.81 71 ALA A O 1
ATOM 504 N N . GLU A 1 72 ? -3.192 10.498 7.606 1.00 92.50 72 GLU A N 1
ATOM 505 C CA . GLU A 1 72 ? -4.395 9.834 7.100 1.00 92.50 72 GLU A CA 1
ATOM 506 C C . GLU A 1 72 ? -4.744 8.571 7.909 1.00 92.50 72 GLU A C 1
ATOM 508 O O . GLU A 1 72 ? -5.919 8.285 8.149 1.00 92.50 72 GLU A O 1
ATOM 513 N N . ILE A 1 73 ? -3.739 7.857 8.435 1.00 96.56 73 ILE A N 1
ATOM 514 C CA . ILE A 1 73 ? -3.956 6.803 9.444 1.00 96.56 73 ILE A CA 1
ATOM 515 C C . ILE A 1 73 ? -4.603 7.403 10.703 1.00 96.56 73 ILE A C 1
ATOM 517 O O . ILE A 1 73 ? -5.571 6.844 11.223 1.00 96.56 73 ILE A O 1
ATOM 521 N N . GLN A 1 74 ? -4.106 8.553 11.171 1.00 97.12 74 GLN A N 1
ATOM 522 C CA . GLN A 1 74 ? -4.702 9.276 12.297 1.00 97.12 74 GLN A CA 1
ATOM 523 C C . GLN A 1 74 ? -6.137 9.720 11.976 1.00 97.12 74 GLN A C 1
ATOM 525 O O . GLN A 1 74 ? -7.030 9.517 12.792 1.00 97.12 74 GLN A O 1
ATOM 530 N N . ALA A 1 75 ? -6.391 10.245 10.775 1.00 94.62 75 ALA A N 1
ATOM 531 C CA . ALA A 1 75 ? 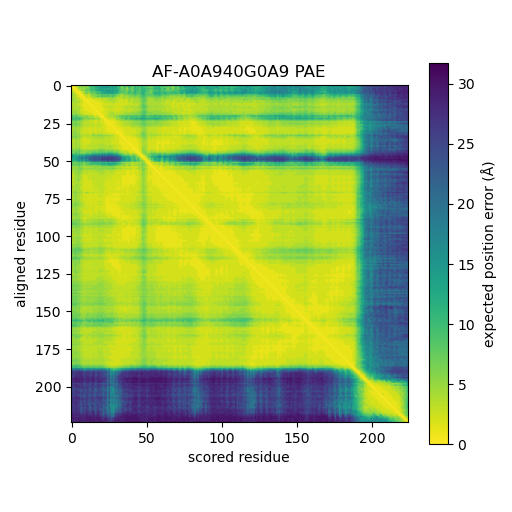-7.725 10.667 10.358 1.00 94.62 75 ALA A CA 1
ATOM 532 C C . ALA A 1 75 ? -8.733 9.506 10.384 1.00 94.62 75 ALA A C 1
ATOM 534 O O . ALA A 1 75 ? -9.854 9.674 10.860 1.00 94.62 75 ALA A O 1
ATOM 535 N N . LEU A 1 76 ? -8.343 8.308 9.932 1.00 95.62 76 LEU A N 1
ATOM 536 C CA . LEU A 1 76 ? -9.192 7.117 10.040 1.00 95.62 76 LEU A CA 1
ATOM 537 C C . LEU A 1 76 ? -9.485 6.746 11.500 1.00 95.62 76 LEU A C 1
ATOM 539 O O . LEU A 1 76 ? -10.637 6.456 11.829 1.00 95.62 76 LEU A O 1
ATOM 543 N N . ASN A 1 77 ? -8.474 6.780 12.374 1.00 97.19 77 ASN A N 1
ATOM 544 C CA . ASN A 1 77 ? -8.652 6.553 13.811 1.00 97.19 77 ASN A CA 1
ATOM 545 C C . ASN A 1 77 ? -9.654 7.547 14.417 1.00 97.19 77 ASN A C 1
ATOM 547 O O . ASN A 1 77 ? -10.594 7.132 15.097 1.00 97.19 77 ASN A O 1
ATOM 551 N N . ASP A 1 78 ? -9.493 8.835 14.113 1.00 95.38 78 ASP A N 1
ATOM 552 C CA . ASP A 1 78 ? -10.327 9.920 14.637 1.00 95.38 78 ASP A CA 1
ATOM 553 C C . ASP A 1 78 ? -11.777 9.826 14.134 1.00 95.38 78 ASP A C 1
ATOM 555 O O . ASP A 1 78 ? -12.713 10.251 14.813 1.00 95.38 78 ASP A O 1
ATOM 559 N N . LEU A 1 79 ? -11.987 9.216 12.962 1.00 94.56 79 LEU A N 1
ATOM 560 C CA . LEU A 1 79 ? -13.316 8.901 12.432 1.00 94.56 79 LEU A CA 1
ATOM 561 C C . LEU A 1 79 ? -13.957 7.656 13.065 1.00 94.56 79 LEU A C 1
ATOM 563 O O . LEU A 1 79 ? -15.127 7.377 12.796 1.00 94.56 79 LEU A O 1
ATOM 567 N N . GLY A 1 80 ? -13.229 6.923 13.910 1.00 96.00 80 GLY A N 1
ATOM 568 C CA . GLY A 1 80 ? -13.725 5.758 14.641 1.00 96.00 80 GLY A CA 1
ATOM 569 C C . GLY A 1 80 ? -13.230 4.412 14.112 1.00 96.00 80 GLY A C 1
ATOM 570 O O . GLY A 1 80 ? -13.750 3.375 14.528 1.00 96.00 80 GLY A O 1
ATOM 571 N N . ALA A 1 81 ? -12.276 4.384 13.174 1.00 96.81 81 ALA A N 1
ATOM 572 C CA . ALA A 1 81 ? -11.732 3.121 12.688 1.00 96.81 81 ALA A CA 1
ATOM 573 C C . ALA A 1 81 ? -10.917 2.466 13.807 1.00 96.81 81 ALA A C 1
ATOM 575 O O . ALA A 1 81 ? -10.096 3.126 14.444 1.00 96.81 81 ALA A O 1
ATOM 576 N N . ARG A 1 82 ? -11.141 1.168 14.047 1.00 97.31 82 ARG A N 1
ATOM 577 C CA . ARG A 1 82 ? -10.416 0.403 15.080 1.00 97.31 82 ARG A CA 1
ATOM 578 C C . ARG A 1 82 ? -9.533 -0.704 14.539 1.00 97.31 82 ARG A C 1
ATOM 580 O O . ARG A 1 82 ? -8.729 -1.245 15.283 1.00 97.31 82 ARG A O 1
ATOM 587 N N . ASN A 1 83 ? -9.639 -1.024 13.254 1.00 97.19 83 ASN A N 1
ATOM 588 C CA . ASN A 1 83 ? -8.785 -2.010 12.604 1.00 97.19 83 ASN A CA 1
ATOM 589 C C . ASN A 1 83 ? -8.231 -1.380 11.331 1.00 97.19 83 ASN A C 1
ATOM 591 O O . ASN A 1 83 ? -8.946 -1.261 10.335 1.00 97.19 83 ASN A O 1
ATOM 595 N N . ILE A 1 84 ? -6.973 -0.948 11.376 1.00 97.50 84 ILE A N 1
ATOM 596 C CA . ILE A 1 84 ? -6.325 -0.254 10.263 1.00 97.50 84 ILE A CA 1
ATOM 597 C C . ILE A 1 84 ? -5.136 -1.095 9.816 1.00 97.50 84 ILE A C 1
ATOM 599 O O . ILE A 1 84 ? -4.194 -1.291 10.580 1.00 97.50 84 ILE A O 1
ATOM 603 N N . LEU A 1 85 ? -5.181 -1.606 8.590 1.00 97.44 85 LEU A N 1
ATOM 604 C CA . LEU A 1 85 ? -4.028 -2.204 7.931 1.00 97.44 85 LEU A CA 1
ATOM 605 C C . LEU A 1 85 ? -3.386 -1.154 7.040 1.00 97.44 85 LEU A C 1
ATOM 607 O O . LEU A 1 85 ? -4.071 -0.566 6.207 1.00 97.44 85 LEU A O 1
ATOM 611 N N . PHE A 1 86 ? -2.081 -0.955 7.178 1.00 97.31 86 PHE A N 1
ATOM 612 C CA . PHE A 1 86 ? -1.333 -0.072 6.296 1.00 97.31 86 PHE A CA 1
ATOM 613 C C . PHE A 1 86 ? -0.065 -0.732 5.760 1.00 97.31 86 PHE A C 1
ATOM 615 O O . PHE A 1 86 ? 0.481 -1.656 6.377 1.00 97.31 86 PHE A O 1
ATOM 622 N N . THR A 1 87 ? 0.393 -0.255 4.604 1.00 97.56 87 THR A N 1
ATOM 623 C CA . THR A 1 87 ? 1.646 -0.697 3.986 1.00 97.56 87 THR A CA 1
ATOM 624 C C . THR A 1 87 ? 2.725 0.374 4.037 1.00 97.56 87 THR A C 1
ATOM 626 O O . THR A 1 87 ? 2.466 1.539 4.315 1.00 97.56 87 THR A O 1
ATOM 629 N N . ASP A 1 88 ? 3.958 -0.010 3.744 1.00 97.44 88 ASP A N 1
ATOM 630 C CA . ASP A 1 88 ? 5.029 0.937 3.449 1.00 97.44 88 ASP A CA 1
ATOM 631 C C . ASP A 1 88 ? 5.002 1.386 1.973 1.00 97.44 88 ASP A C 1
ATOM 633 O O . ASP A 1 88 ? 4.168 0.929 1.181 1.00 97.44 88 ASP A O 1
ATOM 637 N N . PHE A 1 89 ? 5.914 2.291 1.601 1.00 97.31 89 PHE A N 1
ATOM 638 C CA . PHE A 1 89 ? 6.166 2.628 0.200 1.00 97.31 89 PHE A CA 1
ATOM 639 C C . PHE A 1 89 ? 6.712 1.374 -0.513 1.00 97.31 89 PHE A C 1
ATOM 641 O O . PHE A 1 89 ? 7.637 0.754 0.019 1.00 97.31 89 PHE A O 1
ATOM 648 N N . PRO A 1 90 ? 6.165 0.951 -1.673 1.00 94.88 90 PRO A N 1
ATOM 649 C CA . PRO A 1 90 ? 6.208 -0.468 -2.043 1.00 94.88 90 PRO A CA 1
ATOM 650 C C . PRO A 1 90 ? 7.348 -0.911 -2.978 1.00 94.88 90 PRO A C 1
ATOM 652 O O . PRO A 1 90 ? 7.476 -2.119 -3.222 1.00 94.88 90 PRO A O 1
ATOM 655 N N . LEU A 1 91 ? 8.157 -0.001 -3.541 1.00 92.62 91 LEU A N 1
ATOM 656 C CA . LEU A 1 91 ? 9.163 -0.368 -4.549 1.00 92.62 91 LEU A CA 1
ATOM 657 C C . LEU A 1 91 ? 10.395 -1.002 -3.880 1.00 92.62 91 LEU A C 1
ATOM 659 O O . LEU A 1 91 ? 11.240 -0.344 -3.276 1.00 92.62 91 LEU A O 1
ATOM 663 N N . ALA A 1 92 ? 10.503 -2.326 -3.985 1.00 90.94 92 ALA A N 1
ATOM 664 C CA . ALA A 1 92 ? 11.560 -3.090 -3.333 1.00 90.94 92 ALA A CA 1
ATOM 665 C C . ALA A 1 92 ? 12.966 -2.693 -3.814 1.00 90.94 92 ALA A C 1
ATOM 667 O O . ALA A 1 92 ? 13.301 -2.852 -4.984 1.00 90.94 92 ALA A O 1
ATOM 668 N N . GLY A 1 93 ? 13.816 -2.270 -2.874 1.00 89.31 93 GLY A N 1
ATOM 669 C CA . GLY A 1 93 ? 15.230 -1.973 -3.129 1.00 89.31 93 GLY A CA 1
ATOM 670 C C . GLY A 1 93 ? 15.498 -0.624 -3.795 1.00 89.31 93 GLY A C 1
ATOM 671 O O . GLY A 1 93 ? 16.665 -0.289 -3.993 1.00 89.31 93 GLY A O 1
ATOM 672 N N . ASP A 1 94 ? 14.455 0.148 -4.100 1.00 94.56 94 ASP A N 1
ATOM 673 C CA . ASP A 1 94 ? 14.599 1.493 -4.636 1.00 94.56 94 ASP A CA 1
ATOM 674 C C . ASP A 1 94 ? 15.128 2.472 -3.555 1.00 94.56 94 ASP A C 1
ATOM 676 O O . ASP A 1 94 ? 14.603 2.479 -2.433 1.00 94.56 94 ASP A O 1
ATOM 680 N N . PRO A 1 95 ? 16.164 3.292 -3.837 1.00 96.75 95 PRO A N 1
ATOM 681 C CA . PRO A 1 95 ? 16.721 4.228 -2.861 1.00 96.75 95 PRO A CA 1
ATOM 682 C C . PRO A 1 95 ? 15.723 5.258 -2.321 1.00 96.75 95 PRO A C 1
ATOM 684 O O . PRO A 1 95 ? 15.767 5.554 -1.126 1.00 96.75 95 PRO A O 1
ATOM 687 N N . LEU A 1 96 ? 14.817 5.774 -3.158 1.00 96.50 96 LEU A N 1
ATOM 688 C CA . LEU A 1 96 ? 13.816 6.759 -2.737 1.00 96.50 96 LEU A CA 1
ATOM 689 C C . LEU A 1 96 ? 12.731 6.105 -1.883 1.00 96.50 96 LEU A C 1
ATOM 691 O O . LEU A 1 96 ? 12.270 6.696 -0.911 1.00 96.50 96 LEU A O 1
ATOM 695 N N . THR A 1 97 ? 12.386 4.850 -2.165 1.00 96.94 97 THR A N 1
ATOM 696 C CA . THR A 1 97 ? 11.528 4.054 -1.276 1.00 96.94 97 THR A CA 1
ATOM 697 C C . THR A 1 97 ? 12.183 3.803 0.079 1.00 96.94 97 THR A C 1
ATOM 699 O O . THR A 1 97 ? 11.520 3.911 1.110 1.00 96.94 97 THR A O 1
ATOM 702 N N . ILE A 1 98 ? 13.482 3.494 0.115 1.00 97.88 98 ILE A N 1
ATOM 703 C CA . ILE A 1 98 ? 14.222 3.320 1.376 1.00 97.88 98 ILE A CA 1
ATOM 704 C C . ILE A 1 98 ? 14.208 4.622 2.190 1.00 97.88 98 ILE A C 1
ATOM 706 O O . ILE A 1 98 ? 13.959 4.587 3.396 1.00 97.88 98 ILE A O 1
ATOM 710 N N . GLU A 1 99 ? 14.436 5.760 1.536 1.00 98.19 99 GLU A N 1
ATOM 711 C CA . GLU A 1 99 ? 14.379 7.086 2.154 1.00 98.19 99 GLU A CA 1
ATOM 712 C C . GLU A 1 99 ? 12.973 7.420 2.679 1.00 98.19 99 GLU A C 1
ATOM 714 O O . GLU A 1 99 ? 12.811 7.720 3.865 1.00 98.19 99 GLU A O 1
ATOM 719 N N . ALA A 1 100 ? 11.943 7.279 1.839 1.00 98.12 100 ALA A N 1
ATOM 720 C CA . ALA A 1 100 ? 10.546 7.512 2.200 1.00 98.12 100 ALA A CA 1
ATOM 721 C C . ALA A 1 100 ? 10.096 6.625 3.370 1.00 98.12 100 ALA A C 1
ATOM 723 O O . ALA A 1 100 ? 9.452 7.106 4.301 1.00 98.12 100 ALA A O 1
ATOM 724 N N . ASN A 1 101 ? 10.499 5.351 3.387 1.00 98.19 101 ASN A N 1
ATOM 725 C CA . ASN A 1 101 ? 10.213 4.435 4.493 1.00 98.19 101 ASN A CA 1
ATOM 726 C C . ASN A 1 101 ? 10.964 4.813 5.778 1.00 98.19 101 ASN A C 1
ATOM 728 O O . ASN A 1 101 ? 10.449 4.606 6.879 1.00 98.19 101 ASN A O 1
ATOM 732 N N . GLY A 1 102 ? 12.152 5.414 5.668 1.00 98.12 102 GLY A N 1
ATOM 733 C CA . GLY A 1 102 ? 12.843 6.037 6.796 1.00 98.12 102 GLY A CA 1
ATOM 734 C C . GLY A 1 102 ? 12.023 7.174 7.412 1.00 98.12 102 GLY A C 1
ATOM 735 O O . GLY A 1 102 ? 11.824 7.204 8.629 1.00 98.12 102 GLY A O 1
ATOM 736 N N . TYR A 1 103 ? 11.487 8.066 6.575 1.00 98.56 103 TYR A N 1
ATOM 737 C CA . TYR A 1 103 ? 10.598 9.138 7.025 1.00 98.56 103 TYR A CA 1
ATOM 738 C C . TYR A 1 103 ? 9.269 8.61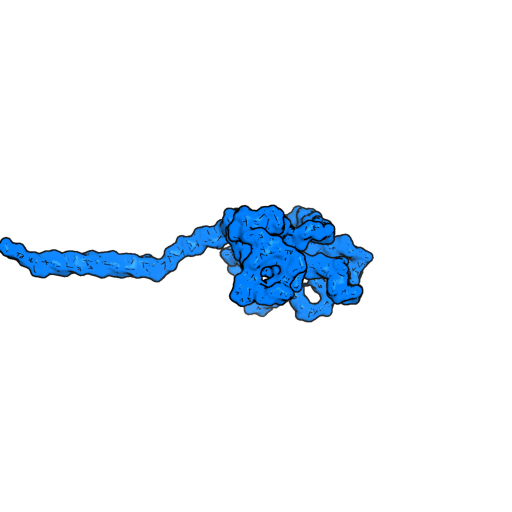7 7.573 1.00 98.56 103 TYR A C 1
ATOM 740 O O . TYR A 1 103 ? 8.806 9.123 8.594 1.00 98.56 103 TYR A O 1
ATOM 748 N N . LEU A 1 104 ? 8.687 7.581 6.963 1.00 98.06 104 LEU A N 1
ATOM 749 C CA . LEU A 1 104 ? 7.457 6.943 7.438 1.00 98.06 104 LEU A CA 1
ATOM 750 C C . LEU A 1 104 ? 7.646 6.384 8.848 1.00 98.06 104 LEU A C 1
ATOM 752 O O . LEU A 1 104 ? 6.859 6.684 9.740 1.00 98.06 104 LEU A O 1
ATOM 756 N N . ASN A 1 105 ? 8.739 5.654 9.081 1.00 97.12 105 ASN A N 1
ATOM 757 C CA . ASN A 1 105 ? 9.079 5.129 10.403 1.00 97.12 105 ASN A CA 1
ATOM 758 C C . ASN A 1 105 ? 9.243 6.235 11.452 1.00 97.12 105 ASN A C 1
ATOM 760 O O . ASN A 1 105 ? 8.809 6.071 12.592 1.00 97.12 105 ASN A O 1
ATOM 764 N N . ALA A 1 106 ? 9.847 7.367 11.080 1.00 97.81 106 ALA A N 1
ATOM 765 C CA . ALA A 1 106 ? 9.967 8.514 11.974 1.00 97.81 106 ALA A CA 1
ATOM 766 C C . ALA A 1 106 ? 8.605 9.172 12.257 1.00 97.81 106 ALA A C 1
ATOM 768 O O . ALA A 1 106 ? 8.307 9.490 13.407 1.00 97.81 106 ALA A O 1
ATOM 769 N N . ALA A 1 107 ? 7.766 9.348 11.234 1.00 97.25 107 ALA A N 1
ATOM 770 C CA . ALA A 1 107 ? 6.441 9.948 11.362 1.00 97.25 107 ALA A CA 1
ATOM 771 C C . ALA A 1 107 ? 5.494 9.088 12.215 1.00 97.25 107 ALA A C 1
ATOM 773 O O . ALA A 1 107 ? 4.737 9.629 13.020 1.00 97.25 107 ALA A O 1
ATOM 774 N N . LEU A 1 108 ? 5.588 7.755 12.116 1.00 96.62 108 LEU A N 1
ATOM 775 C CA . LEU A 1 108 ? 4.789 6.816 12.913 1.00 96.62 108 LEU A CA 1
ATOM 776 C C . LEU A 1 108 ? 4.981 6.999 14.427 1.00 96.62 108 LEU A C 1
ATOM 778 O O . LEU A 1 108 ? 4.064 6.713 15.192 1.00 96.62 108 LEU A O 1
ATOM 782 N N . ALA A 1 109 ? 6.128 7.523 14.877 1.00 94.94 109 ALA A N 1
ATOM 783 C CA . ALA A 1 109 ? 6.361 7.821 16.292 1.00 94.94 109 ALA A CA 1
ATOM 784 C C . ALA A 1 109 ? 5.462 8.949 16.841 1.00 94.94 109 ALA A C 1
ATOM 786 O O . ALA A 1 109 ? 5.330 9.082 18.056 1.00 94.94 109 ALA A O 1
ATOM 787 N N . GLY A 1 110 ? 4.865 9.765 15.965 1.00 93.19 110 GLY A N 1
ATOM 788 C CA . GLY A 1 110 ? 3.926 10.829 16.325 1.00 93.19 110 GLY A CA 1
ATOM 789 C C . GLY A 1 110 ? 2.456 10.402 16.334 1.00 93.19 110 GLY A C 1
ATOM 790 O O . GLY A 1 110 ? 1.601 11.225 16.655 1.00 93.19 110 GLY A O 1
ATOM 791 N N . LEU A 1 111 ? 2.151 9.154 15.972 1.00 95.50 111 LEU A N 1
ATOM 792 C CA . LEU A 1 111 ? 0.781 8.661 15.882 1.00 95.50 111 LEU A CA 1
ATOM 793 C C . LEU A 1 111 ? 0.166 8.503 17.284 1.00 95.50 111 LEU A C 1
ATOM 795 O O . LEU A 1 111 ? 0.765 7.898 18.175 1.00 95.50 111 LEU A O 1
ATOM 799 N N . ALA A 1 112 ? -1.043 9.027 17.473 1.00 96.75 112 ALA A N 1
ATOM 800 C CA . ALA A 1 112 ? -1.771 9.009 18.738 1.00 96.75 112 ALA A CA 1
ATOM 801 C C . ALA A 1 112 ? -3.094 8.257 18.555 1.00 96.75 112 ALA A C 1
ATOM 803 O O . ALA A 1 112 ? -4.159 8.852 18.403 1.00 96.75 112 ALA A O 1
ATOM 804 N N . LEU A 1 113 ? -3.005 6.929 18.531 1.00 97.44 113 LEU A N 1
ATOM 805 C CA . LEU A 1 113 ? -4.166 6.066 18.338 1.00 97.44 113 LEU A CA 1
ATOM 806 C C . LEU A 1 113 ? -5.003 5.933 19.610 1.00 97.44 113 LEU A C 1
ATOM 808 O O . LEU A 1 113 ? -4.470 5.928 20.724 1.00 97.44 113 LEU A O 1
ATOM 812 N N . ASP A 1 114 ? -6.311 5.758 19.422 1.00 97.81 114 ASP A N 1
ATOM 813 C CA . ASP A 1 114 ? -7.202 5.381 20.513 1.00 97.81 114 ASP A CA 1
ATOM 814 C C . ASP A 1 114 ? -6.779 4.025 21.095 1.00 97.81 114 ASP A C 1
ATOM 816 O O . ASP A 1 114 ? -6.250 3.155 20.400 1.00 97.81 114 ASP A O 1
ATOM 820 N N . ALA A 1 115 ? -7.017 3.830 22.395 1.00 96.81 115 ALA A N 1
ATOM 821 C CA . ALA A 1 115 ? -6.542 2.649 23.122 1.00 96.81 115 ALA A CA 1
ATOM 822 C C . ALA A 1 115 ? -7.098 1.318 22.578 1.00 96.81 115 ALA A C 1
ATOM 824 O O . ALA A 1 115 ? -6.514 0.264 22.824 1.00 96.81 115 ALA A O 1
ATOM 825 N N . ASP A 1 116 ? -8.231 1.361 21.877 1.00 96.12 116 ASP A N 1
ATOM 826 C CA . ASP A 1 116 ? -8.886 0.222 21.239 1.00 96.12 116 ASP A CA 1
ATOM 827 C C . ASP A 1 116 ? -8.575 0.093 19.737 1.00 96.12 116 ASP A C 1
ATOM 829 O O . ASP A 1 116 ? -9.080 -0.826 19.090 1.00 96.12 116 ASP A O 1
ATOM 833 N N . THR A 1 117 ? -7.727 0.956 19.173 1.00 97.75 117 THR A N 1
ATOM 834 C CA . THR A 1 117 ? -7.317 0.873 17.768 1.00 97.75 117 THR A CA 1
ATOM 835 C C . THR A 1 117 ? -6.156 -0.103 17.584 1.00 97.75 117 THR A C 1
ATOM 837 O O . THR A 1 117 ? -5.065 0.056 18.130 1.00 97.75 117 THR A O 1
ATOM 840 N N . SER A 1 118 ? -6.385 -1.108 16.743 1.00 96.50 118 SER A N 1
ATOM 841 C CA . SER A 1 118 ? -5.381 -2.052 16.261 1.00 96.50 118 SER A CA 1
ATOM 842 C C . SER A 1 118 ? -4.797 -1.582 14.930 1.00 96.50 118 SER A C 1
ATOM 844 O O . SER A 1 118 ? -5.515 -1.445 13.934 1.00 96.50 118 SER A O 1
ATOM 846 N N . LEU A 1 119 ? -3.479 -1.376 14.913 1.00 96.75 119 LEU A N 1
ATOM 847 C CA . LEU A 1 119 ? -2.719 -1.017 13.719 1.00 96.75 119 LEU A CA 1
ATOM 848 C C . LEU A 1 119 ? -1.924 -2.228 13.212 1.00 96.75 119 LEU A C 1
ATOM 850 O O . LEU A 1 119 ? -1.049 -2.748 13.907 1.00 96.75 119 LEU A O 1
ATOM 854 N N . PHE A 1 120 ? -2.216 -2.664 11.990 1.00 97.12 120 PHE A N 1
ATOM 855 C CA . PHE A 1 120 ? -1.552 -3.775 11.315 1.00 97.12 120 PHE A CA 1
ATOM 856 C C . PHE A 1 120 ? -0.602 -3.225 10.253 1.00 97.12 120 PHE A C 1
ATOM 858 O O . PHE A 1 120 ? -1.037 -2.659 9.254 1.00 97.12 120 PHE A O 1
ATOM 865 N N . PHE A 1 121 ? 0.701 -3.395 10.459 1.00 97.06 121 PHE A N 1
ATOM 866 C CA . PHE A 1 121 ? 1.709 -2.984 9.486 1.00 97.06 121 PHE A CA 1
ATOM 867 C C . PHE A 1 121 ? 2.133 -4.154 8.599 1.00 97.06 121 PHE A C 1
ATOM 869 O O . PHE A 1 121 ? 2.661 -5.146 9.108 1.00 97.06 121 PHE A O 1
ATOM 876 N N . TYR A 1 122 ? 1.972 -4.016 7.283 1.00 97.50 122 TYR A N 1
ATOM 877 C CA . TYR A 1 122 ? 2.487 -4.963 6.295 1.00 97.50 122 TYR A CA 1
ATOM 878 C C . TYR A 1 122 ? 3.540 -4.306 5.397 1.00 97.50 122 TYR A C 1
ATOM 880 O O . TYR A 1 122 ? 3.211 -3.476 4.555 1.00 97.50 122 TYR A O 1
ATOM 888 N N . SER A 1 123 ? 4.811 -4.695 5.541 1.00 97.44 123 SER A N 1
ATOM 889 C CA . SER A 1 123 ? 5.873 -4.202 4.656 1.00 97.44 123 SER A CA 1
ATOM 890 C C . SER A 1 123 ? 5.754 -4.845 3.273 1.00 97.44 123 SER A C 1
ATOM 892 O O . SER A 1 123 ? 6.179 -5.981 3.043 1.00 97.44 123 SER A O 1
ATOM 894 N N . LEU A 1 124 ? 5.156 -4.100 2.347 1.00 96.88 124 LEU A N 1
ATOM 895 C CA . LEU A 1 124 ? 4.979 -4.479 0.956 1.00 96.88 124 LEU A CA 1
ATOM 896 C C . LEU A 1 124 ? 6.321 -4.436 0.214 1.00 96.88 124 LEU A C 1
ATOM 898 O O . LEU A 1 124 ? 6.583 -5.304 -0.619 1.00 96.88 124 LEU A O 1
ATOM 902 N N . SER A 1 125 ? 7.209 -3.498 0.563 1.00 96.69 125 SER A N 1
ATOM 903 C CA . SER A 1 125 ? 8.571 -3.448 0.014 1.00 96.69 125 SER A CA 1
ATOM 904 C C . SER A 1 125 ? 9.403 -4.680 0.390 1.00 96.69 125 SER A C 1
ATOM 906 O O . SER A 1 125 ? 10.060 -5.275 -0.471 1.00 96.69 125 SER A O 1
ATOM 908 N N . ASP A 1 126 ? 9.336 -5.128 1.648 1.00 97.19 126 ASP A N 1
ATOM 909 C CA . ASP A 1 126 ? 10.013 -6.344 2.094 1.00 97.19 126 ASP A CA 1
ATOM 910 C C . ASP A 1 126 ? 9.391 -7.599 1.478 1.00 97.19 126 ASP A C 1
ATOM 912 O O . ASP A 1 126 ? 10.123 -8.479 1.025 1.00 97.19 126 ASP A O 1
ATOM 916 N N . PHE A 1 127 ? 8.059 -7.677 1.409 1.00 97.81 127 PHE A N 1
ATOM 917 C CA . PHE A 1 127 ? 7.376 -8.767 0.713 1.00 97.81 127 PHE A CA 1
ATOM 918 C C . PHE A 1 127 ? 7.835 -8.879 -0.743 1.00 97.81 127 PHE A C 1
ATOM 920 O O . PHE A 1 127 ? 8.271 -9.951 -1.165 1.00 97.81 127 PHE A O 1
ATOM 927 N N . ASN A 1 128 ? 7.809 -7.771 -1.488 1.00 96.12 128 ASN A N 1
ATOM 928 C CA . ASN A 1 128 ? 8.237 -7.732 -2.884 1.00 96.12 128 ASN A CA 1
ATOM 929 C C . ASN A 1 128 ? 9.696 -8.193 -3.026 1.00 96.12 128 ASN A C 1
ATOM 931 O O . ASN A 1 128 ? 10.003 -9.016 -3.889 1.00 96.12 128 ASN A O 1
ATOM 935 N N . ARG A 1 129 ? 10.587 -7.750 -2.128 1.00 96.19 129 ARG A N 1
ATOM 936 C CA . ARG A 1 129 ? 11.976 -8.224 -2.079 1.00 96.19 129 ARG A CA 1
ATOM 937 C C . ARG A 1 129 ? 12.051 -9.733 -1.835 1.00 96.19 129 ARG A C 1
ATOM 939 O O . ARG A 1 129 ? 12.738 -10.430 -2.578 1.00 96.19 129 ARG A O 1
ATOM 946 N N . ARG A 1 130 ? 11.357 -10.246 -0.815 1.00 97.25 130 ARG A N 1
ATOM 947 C CA . ARG A 1 130 ? 11.402 -11.666 -0.434 1.00 97.25 130 ARG A CA 1
ATOM 948 C C . ARG A 1 130 ? 10.846 -12.572 -1.522 1.00 97.25 130 ARG A C 1
ATOM 950 O O . ARG A 1 130 ? 11.446 -13.607 -1.796 1.00 97.25 130 ARG A O 1
ATOM 957 N N . VAL A 1 131 ? 9.755 -12.176 -2.171 1.00 97.00 131 VAL A N 1
ATOM 958 C CA . VAL A 1 131 ? 9.160 -12.919 -3.290 1.00 97.00 131 VAL A CA 1
ATOM 959 C C . VAL A 1 131 ? 10.107 -12.996 -4.483 1.00 97.00 131 VAL A C 1
ATOM 961 O O . VAL A 1 131 ? 10.160 -14.025 -5.151 1.00 97.00 131 VAL A O 1
ATOM 964 N N . LEU A 1 132 ? 10.889 -11.949 -4.742 1.00 95.19 132 LEU A N 1
ATOM 965 C CA . LEU A 1 132 ? 11.905 -11.977 -5.793 1.00 95.19 132 LEU A CA 1
ATOM 966 C C . LEU A 1 132 ? 13.115 -12.851 -5.425 1.00 95.19 132 LEU A C 1
ATOM 968 O O . LEU A 1 132 ? 13.696 -13.479 -6.308 1.00 95.19 132 LEU A O 1
ATOM 972 N N . THR A 1 133 ? 13.493 -12.921 -4.144 1.00 96.44 133 THR A N 1
ATOM 973 C CA . THR A 1 133 ? 14.655 -13.711 -3.693 1.00 96.44 133 THR A CA 1
ATOM 974 C C . THR A 1 133 ? 14.352 -15.188 -3.437 1.00 96.44 133 THR A C 1
ATOM 976 O O . THR A 1 133 ? 15.200 -16.036 -3.701 1.00 96.44 133 THR A O 1
ATOM 979 N N . ASP A 1 134 ? 13.169 -15.505 -2.912 1.00 97.44 134 ASP A N 1
ATOM 980 C CA . ASP A 1 134 ? 12.734 -16.861 -2.560 1.00 97.44 134 ASP A CA 1
ATOM 981 C C . ASP A 1 134 ? 11.224 -17.028 -2.821 1.00 97.44 134 ASP A C 1
ATOM 983 O O . ASP A 1 134 ? 10.425 -17.139 -1.883 1.00 97.44 134 ASP A O 1
ATOM 987 N N . PRO A 1 135 ? 10.797 -17.047 -4.098 1.00 97.69 135 PRO A N 1
ATOM 988 C CA . PRO A 1 135 ? 9.386 -17.211 -4.450 1.00 97.69 135 PRO A CA 1
ATOM 989 C C . PRO A 1 135 ? 8.810 -18.553 -3.973 1.00 97.69 135 PRO A C 1
ATOM 991 O O . PRO A 1 135 ? 7.614 -18.651 -3.691 1.00 97.69 135 PRO A O 1
ATOM 994 N N . ALA A 1 136 ? 9.652 -19.581 -3.826 1.00 97.88 136 ALA A N 1
ATOM 995 C CA . ALA A 1 136 ? 9.229 -20.910 -3.399 1.00 97.88 136 ALA A CA 1
ATOM 996 C C . ALA A 1 136 ? 8.673 -20.908 -1.967 1.00 97.88 136 ALA A C 1
ATOM 998 O O . ALA A 1 136 ? 7.696 -21.611 -1.700 1.00 97.88 136 ALA A O 1
ATOM 999 N N . SER A 1 137 ? 9.217 -20.073 -1.072 1.00 97.25 137 SER A N 1
ATOM 1000 C CA . SER A 1 137 ? 8.668 -19.883 0.283 1.00 97.25 137 SER A CA 1
ATOM 1001 C C . SER A 1 137 ? 7.225 -19.356 0.303 1.00 97.25 137 SER A C 1
ATOM 1003 O O . SER A 1 137 ? 6.508 -19.553 1.285 1.00 97.25 137 SER A O 1
ATOM 1005 N N . PHE A 1 138 ? 6.771 -18.764 -0.805 1.00 97.56 138 PHE A N 1
ATOM 1006 C CA . PHE A 1 138 ? 5.407 -18.274 -1.009 1.00 97.56 138 PHE A CA 1
ATOM 1007 C C . PHE A 1 138 ? 4.573 -19.174 -1.931 1.00 97.56 138 PHE A C 1
ATOM 1009 O O . PHE A 1 138 ? 3.479 -18.794 -2.345 1.00 97.56 138 PHE A O 1
ATOM 1016 N N . GLY A 1 139 ? 5.076 -20.362 -2.282 1.00 96.50 139 GLY A N 1
ATOM 1017 C CA . GLY A 1 139 ? 4.401 -21.277 -3.205 1.00 96.50 139 GLY A CA 1
ATOM 1018 C C . GLY A 1 139 ? 4.388 -20.796 -4.659 1.00 96.50 139 GLY A C 1
ATOM 1019 O O . GLY A 1 139 ? 3.551 -21.245 -5.442 1.00 96.50 139 GLY A O 1
ATOM 1020 N N . LEU A 1 140 ? 5.296 -19.890 -5.030 1.00 97.31 140 LEU A N 1
ATOM 1021 C CA . LEU A 1 140 ? 5.428 -19.365 -6.386 1.00 97.31 140 LEU A CA 1
ATOM 1022 C C . LEU A 1 140 ? 6.588 -20.049 -7.132 1.00 97.31 140 LEU A C 1
ATOM 1024 O O . LEU A 1 140 ? 7.597 -20.415 -6.522 1.00 97.31 140 LEU A O 1
ATOM 1028 N N . PRO A 1 141 ? 6.485 -20.219 -8.463 1.00 96.56 141 PRO A N 1
ATOM 1029 C CA . PRO A 1 141 ? 7.633 -20.601 -9.280 1.00 96.56 141 PRO A CA 1
ATOM 1030 C C . PRO A 1 141 ? 8.665 -19.460 -9.328 1.00 96.56 141 PRO A C 1
ATOM 1032 O O . PRO A 1 141 ? 8.330 -18.323 -8.986 1.00 96.56 141 PRO A O 1
ATOM 1035 N N . PRO A 1 142 ? 9.897 -19.716 -9.814 1.00 97.00 142 PRO A N 1
ATOM 1036 C CA . PRO A 1 142 ? 10.843 -18.649 -10.126 1.00 97.00 142 PRO A CA 1
ATOM 1037 C C . PRO A 1 142 ? 10.186 -17.547 -10.965 1.00 97.00 142 PRO A C 1
ATOM 1039 O O . PRO A 1 142 ? 9.492 -17.836 -11.944 1.00 97.00 142 PRO A O 1
ATOM 1042 N N . LEU A 1 143 ? 10.392 -16.293 -10.562 1.00 97.25 143 LEU A N 1
ATOM 1043 C CA . LEU A 1 143 ? 9.748 -15.140 -11.179 1.00 97.25 143 LEU A CA 1
ATOM 1044 C C . LEU A 1 143 ? 10.715 -14.416 -12.107 1.00 97.25 143 LEU A C 1
ATOM 1046 O O . LEU A 1 143 ? 11.813 -14.029 -11.714 1.00 97.25 143 LEU A O 1
ATOM 1050 N N . ARG A 1 144 ? 10.274 -14.194 -13.341 1.00 96.50 144 ARG A N 1
ATOM 1051 C CA . ARG A 1 144 ? 10.945 -13.322 -14.296 1.00 96.50 144 ARG A CA 1
ATOM 1052 C C . ARG A 1 144 ? 10.658 -11.855 -14.000 1.00 96.50 144 ARG A C 1
ATOM 1054 O O . ARG A 1 144 ? 9.511 -11.484 -13.733 1.00 96.50 144 ARG A O 1
ATOM 1061 N N . THR A 1 145 ? 11.700 -11.041 -14.118 1.00 95.50 145 THR A N 1
ATOM 1062 C CA . THR A 1 145 ? 11.668 -9.575 -13.995 1.00 95.50 145 THR A CA 1
ATOM 1063 C C . THR A 1 145 ? 12.162 -8.868 -15.258 1.00 95.50 145 THR A C 1
ATOM 1065 O O . THR A 1 145 ? 12.035 -7.656 -15.368 1.00 95.50 145 THR A O 1
ATOM 1068 N N . ASP A 1 146 ? 12.680 -9.617 -16.232 1.00 96.69 146 ASP A N 1
ATOM 1069 C CA . ASP A 1 146 ? 13.181 -9.128 -17.521 1.00 96.69 146 ASP A CA 1
ATOM 1070 C C . ASP A 1 146 ? 12.063 -8.776 -18.517 1.00 96.69 146 ASP A C 1
ATOM 1072 O O . ASP A 1 146 ? 12.313 -8.174 -19.558 1.00 96.69 146 ASP A O 1
ATOM 1076 N N . ILE A 1 147 ? 10.822 -9.162 -18.215 1.00 97.44 147 ILE A N 1
ATOM 1077 C CA . ILE A 1 147 ? 9.668 -8.990 -19.094 1.00 97.44 147 ILE A CA 1
ATOM 1078 C C . ILE A 1 147 ? 8.377 -8.945 -18.281 1.00 97.44 147 ILE A C 1
ATOM 1080 O O . ILE A 1 147 ? 8.218 -9.653 -17.287 1.00 97.44 147 ILE A O 1
ATOM 1084 N N . THR A 1 148 ? 7.433 -8.125 -18.733 1.00 98.25 148 THR A N 1
ATOM 1085 C CA . THR A 1 148 ? 6.113 -7.981 -18.114 1.00 98.25 148 THR A CA 1
ATOM 1086 C C . THR A 1 148 ? 5.135 -9.018 -18.666 1.00 98.25 148 THR A C 1
ATOM 1088 O O . THR A 1 148 ? 5.321 -9.551 -19.764 1.00 98.25 148 THR A O 1
ATOM 1091 N N . CYS A 1 149 ? 4.062 -9.315 -17.932 1.00 98.25 149 CYS A N 1
ATOM 1092 C CA . CYS A 1 149 ? 3.041 -10.246 -18.413 1.00 98.25 149 CYS A CA 1
ATOM 1093 C C . CYS A 1 149 ? 2.401 -9.775 -19.725 1.00 98.25 149 CYS A C 1
ATOM 1095 O O . CYS A 1 149 ? 2.191 -10.589 -20.627 1.00 98.25 149 CYS A O 1
ATOM 1097 N N . ILE A 1 150 ? 2.138 -8.468 -19.846 1.00 98.19 150 ILE A N 1
ATOM 1098 C CA . ILE A 1 150 ? 1.600 -7.867 -21.069 1.00 98.19 150 ILE A CA 1
ATOM 1099 C C . ILE A 1 150 ? 2.571 -8.056 -22.234 1.00 98.19 150 ILE A C 1
ATOM 1101 O O . ILE A 1 150 ? 2.159 -8.546 -23.285 1.00 98.19 150 ILE A O 1
ATOM 1105 N N . ALA A 1 151 ? 3.852 -7.720 -22.051 1.00 98.06 151 ALA A N 1
ATOM 1106 C CA . ALA A 1 151 ? 4.858 -7.847 -23.106 1.00 98.06 151 ALA A CA 1
ATOM 1107 C C . ALA A 1 151 ? 5.083 -9.309 -23.528 1.00 98.06 151 ALA A C 1
ATOM 1109 O O . ALA A 1 151 ? 5.367 -9.584 -24.691 1.00 98.06 151 ALA A O 1
ATOM 1110 N N . ALA A 1 152 ? 4.916 -10.255 -22.599 1.00 97.50 152 ALA A N 1
ATOM 1111 C CA . ALA A 1 152 ? 5.000 -11.685 -22.871 1.00 97.50 152 ALA A CA 1
ATOM 1112 C C . ALA A 1 152 ? 3.740 -12.279 -23.532 1.00 97.50 152 ALA A C 1
ATOM 1114 O O . ALA A 1 152 ? 3.782 -13.432 -23.958 1.00 97.50 152 ALA A O 1
ATOM 1115 N N . GLY A 1 153 ? 2.615 -11.552 -23.573 1.00 97.50 153 GLY A N 1
ATOM 1116 C CA . GLY A 1 153 ? 1.326 -12.097 -24.016 1.00 97.50 153 GLY A CA 1
ATOM 1117 C C . GLY A 1 153 ? 0.794 -13.228 -23.120 1.00 97.50 153 GLY A C 1
ATOM 1118 O O . GLY A 1 153 ? 0.099 -14.124 -23.599 1.00 97.50 153 GLY A O 1
ATOM 1119 N N . ALA A 1 154 ? 1.147 -13.228 -21.829 1.00 96.81 154 ALA A N 1
ATOM 1120 C CA . ALA A 1 154 ? 0.911 -14.342 -20.903 1.00 96.81 154 ALA A CA 1
ATOM 1121 C C . ALA A 1 154 ? -0.389 -14.221 -20.075 1.00 96.81 154 ALA A C 1
ATOM 1123 O O . ALA A 1 154 ? -0.612 -14.990 -19.136 1.00 96.81 154 ALA A O 1
ATOM 1124 N N . GLN A 1 155 ? -1.270 -13.267 -20.396 1.00 95.94 155 GLN A N 1
ATOM 1125 C CA . GLN A 1 155 ? -2.503 -13.019 -19.636 1.00 95.94 155 GLN A CA 1
ATOM 1126 C C . GLN A 1 155 ? -3.454 -14.224 -19.681 1.00 95.94 155 GLN A C 1
ATOM 1128 O O . GLN A 1 155 ? -4.062 -14.572 -18.671 1.00 95.94 155 GLN A O 1
ATOM 1133 N N . ALA A 1 156 ? -3.535 -14.907 -20.829 1.00 93.94 156 ALA A N 1
ATOM 1134 C CA . ALA A 1 156 ? -4.375 -16.094 -21.004 1.00 93.94 156 ALA A CA 1
ATOM 1135 C C . ALA A 1 156 ? -3.934 -17.284 -20.130 1.00 93.94 156 ALA A C 1
ATOM 1137 O O . ALA A 1 156 ? -4.734 -18.172 -19.850 1.00 93.94 156 ALA A O 1
ATOM 1138 N N . THR A 1 157 ? -2.676 -17.294 -19.679 1.00 90.81 157 THR A N 1
ATOM 1139 C CA . THR A 1 157 ? -2.115 -18.317 -18.785 1.00 90.81 157 THR A CA 1
ATOM 1140 C C . THR A 1 157 ? -1.950 -17.805 -17.353 1.00 90.81 157 THR A C 1
ATOM 1142 O O . THR A 1 157 ? -1.218 -18.402 -16.569 1.00 90.81 157 THR A O 1
ATOM 1145 N N . GLY A 1 158 ? -2.578 -16.677 -17.004 1.00 92.06 158 GLY A N 1
ATOM 1146 C CA . GLY A 1 158 ? -2.554 -16.123 -15.648 1.00 92.06 158 GLY A CA 1
ATOM 1147 C C . GLY A 1 158 ? -1.212 -15.527 -15.213 1.00 92.06 158 GLY A C 1
ATOM 1148 O O . GLY A 1 158 ? -0.987 -15.374 -14.015 1.00 92.06 158 GLY A O 1
ATOM 1149 N N . CYS A 1 159 ? -0.317 -15.191 -16.150 1.00 96.75 159 CYS A N 1
ATOM 1150 C CA . CYS A 1 159 ? 0.983 -14.572 -15.861 1.00 96.75 159 CYS A CA 1
ATOM 1151 C C . CYS A 1 159 ? 1.914 -15.392 -14.939 1.00 96.75 159 CYS A C 1
ATOM 1153 O O . CYS A 1 159 ? 2.791 -14.827 -14.283 1.00 96.75 159 CYS A O 1
ATOM 1155 N N . THR A 1 160 ? 1.733 -16.715 -14.855 1.00 94.75 160 THR A N 1
ATOM 1156 C CA . THR A 1 160 ? 2.548 -17.586 -13.994 1.00 94.75 160 THR A CA 1
ATOM 1157 C C . THR A 1 160 ? 4.043 -17.444 -14.298 1.00 94.75 160 THR A C 1
ATOM 1159 O O . THR A 1 160 ? 4.453 -17.503 -15.456 1.00 94.75 160 THR A O 1
ATOM 1162 N N . GLY A 1 161 ? 4.866 -17.281 -13.256 1.00 96.38 161 GLY A N 1
ATOM 1163 C CA . GLY A 1 161 ? 6.320 -17.136 -13.398 1.00 96.38 161 GLY A CA 1
ATOM 1164 C C . GLY A 1 161 ? 6.788 -15.738 -13.805 1.00 96.38 161 GLY A C 1
ATOM 1165 O O . GLY A 1 161 ? 7.955 -15.572 -14.145 1.00 96.38 161 GLY A O 1
ATOM 1166 N N . ILE A 1 162 ? 5.915 -14.728 -13.782 1.00 97.94 162 ILE A N 1
ATOM 1167 C CA . ILE A 1 162 ? 6.268 -13.332 -14.066 1.00 97.94 162 ILE A CA 1
ATOM 1168 C C . ILE A 1 162 ? 5.893 -12.467 -12.861 1.00 97.94 162 ILE A C 1
ATOM 1170 O O . ILE A 1 162 ? 4.771 -12.553 -12.357 1.00 97.94 162 ILE A O 1
ATOM 1174 N N . PHE A 1 163 ? 6.826 -11.632 -12.395 1.00 97.38 163 PHE A N 1
ATOM 1175 C CA . PHE A 1 163 ? 6.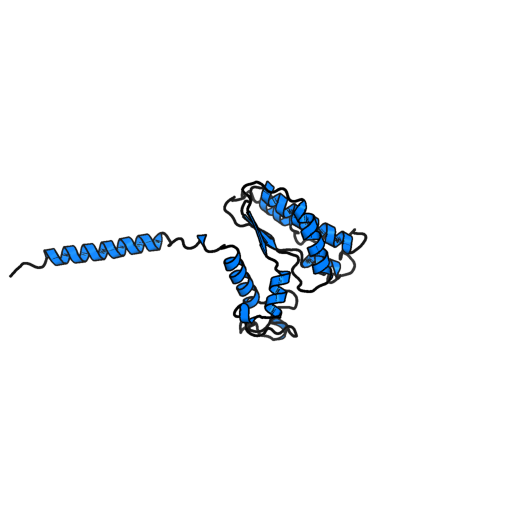584 -10.755 -11.248 1.00 97.38 163 PHE A CA 1
ATOM 1176 C C . PHE A 1 163 ? 5.628 -9.610 -11.597 1.00 97.38 163 PHE A C 1
ATOM 1178 O O . PHE A 1 163 ? 4.631 -9.410 -10.908 1.00 97.38 163 PHE A O 1
ATOM 1185 N N . SER A 1 164 ? 5.913 -8.881 -12.681 1.00 97.38 164 SER A N 1
ATOM 1186 C CA . SER A 1 164 ? 5.179 -7.669 -13.053 1.00 97.38 164 SER A CA 1
ATOM 1187 C C . SER A 1 164 ? 4.171 -7.906 -14.178 1.00 97.38 164 SER A C 1
ATOM 1189 O O . SER A 1 164 ? 4.463 -8.552 -15.187 1.00 97.38 164 SER A O 1
ATOM 1191 N N . PHE A 1 165 ? 2.971 -7.360 -14.023 1.00 98.12 165 PHE A N 1
ATOM 1192 C CA . PHE A 1 165 ? 1.931 -7.368 -15.038 1.00 98.12 165 PHE A CA 1
ATOM 1193 C C . PHE A 1 165 ? 2.286 -6.444 -16.209 1.00 98.12 165 PHE A C 1
ATOM 1195 O O . PHE A 1 165 ? 2.272 -6.893 -17.356 1.00 98.12 165 PHE A O 1
ATOM 1202 N N . ASP A 1 166 ? 2.668 -5.199 -15.923 1.00 96.38 166 ASP A N 1
ATOM 1203 C CA . ASP A 1 166 ? 2.826 -4.117 -16.906 1.00 96.38 166 ASP A CA 1
ATOM 1204 C C . ASP A 1 166 ? 4.112 -3.285 -16.759 1.00 96.38 166 ASP A C 1
ATOM 1206 O O . ASP A 1 166 ? 4.359 -2.399 -17.570 1.00 96.38 166 ASP A O 1
ATOM 1210 N N . GLY A 1 167 ? 4.961 -3.603 -15.784 1.00 93.62 167 GLY A N 1
ATOM 1211 C CA . GLY A 1 167 ? 6.180 -2.860 -15.451 1.00 93.62 167 GLY A CA 1
ATOM 1212 C C . GLY A 1 167 ? 6.092 -2.135 -14.109 1.00 93.62 167 GLY A C 1
ATOM 1213 O O . GLY A 1 167 ? 7.127 -1.798 -13.548 1.00 93.62 167 GLY A O 1
ATOM 1214 N N . ILE A 1 168 ? 4.884 -1.963 -13.563 1.00 91.75 168 ILE A N 1
ATOM 1215 C CA . ILE A 1 168 ? 4.632 -1.275 -12.289 1.00 91.75 168 ILE A CA 1
ATOM 1216 C C . ILE A 1 168 ? 3.892 -2.204 -11.325 1.00 91.75 168 ILE A C 1
ATOM 1218 O O . ILE A 1 168 ? 4.302 -2.396 -10.182 1.00 91.75 168 ILE A O 1
ATOM 1222 N N . HIS A 1 169 ? 2.818 -2.835 -11.793 1.00 95.19 169 HIS A N 1
ATOM 1223 C CA . HIS A 1 169 ? 1.916 -3.596 -10.938 1.00 95.19 169 HIS A CA 1
ATOM 1224 C C . HIS A 1 169 ? 2.346 -5.065 -10.839 1.00 95.19 169 HIS A C 1
ATOM 1226 O O . HIS A 1 169 ? 2.618 -5.686 -11.871 1.00 95.19 169 HIS A O 1
ATOM 1232 N N . PRO A 1 170 ? 2.378 -5.674 -9.639 1.00 96.31 170 PRO A N 1
ATOM 1233 C CA . PRO A 1 170 ? 2.592 -7.111 -9.504 1.00 96.31 170 PRO A CA 1
ATOM 1234 C C . PRO A 1 170 ? 1.477 -7.918 -10.179 1.00 96.31 170 PRO A C 1
ATOM 1236 O O . PRO A 1 170 ? 0.320 -7.494 -10.234 1.00 96.31 170 PRO A O 1
ATOM 1239 N N . THR A 1 171 ? 1.802 -9.112 -10.670 1.00 97.69 171 THR A N 1
ATOM 1240 C CA . THR A 1 171 ? 0.805 -10.030 -11.232 1.00 97.69 171 THR A CA 1
ATOM 1241 C C . THR A 1 171 ? -0.166 -10.531 -10.161 1.00 97.69 171 THR A C 1
ATOM 1243 O O . THR A 1 171 ? 0.145 -10.576 -8.970 1.00 97.69 171 THR A O 1
ATOM 1246 N N . ALA A 1 172 ? -1.354 -10.975 -10.582 1.00 96.31 172 ALA A N 1
ATOM 1247 C CA . ALA A 1 172 ? -2.379 -11.486 -9.668 1.00 96.31 172 ALA A CA 1
ATOM 1248 C C . ALA A 1 172 ? -1.891 -12.663 -8.799 1.00 96.31 172 ALA A C 1
ATOM 1250 O O . ALA A 1 172 ? -2.316 -12.798 -7.655 1.00 96.31 172 ALA A O 1
ATOM 1251 N N . VAL A 1 173 ? -0.974 -13.493 -9.310 1.00 95.62 173 VAL A N 1
ATOM 1252 C CA . VAL A 1 173 ? -0.385 -14.600 -8.537 1.00 95.62 173 VAL A CA 1
ATOM 1253 C C . VAL A 1 173 ? 0.521 -14.099 -7.408 1.00 95.62 173 VAL A C 1
ATOM 1255 O O . VAL A 1 173 ? 0.477 -14.650 -6.311 1.00 95.62 173 VAL A O 1
ATOM 1258 N N . VAL A 1 174 ? 1.277 -13.020 -7.634 1.00 97.50 174 VAL A N 1
ATOM 1259 C CA . VAL A 1 174 ? 2.084 -12.367 -6.590 1.00 97.50 174 VAL A CA 1
ATOM 1260 C C . VAL A 1 174 ? 1.173 -11.690 -5.563 1.00 97.50 174 VAL A C 1
ATOM 1262 O O . VAL A 1 174 ? 1.370 -11.864 -4.364 1.00 97.50 174 VAL A O 1
ATOM 1265 N N . GLN A 1 175 ? 0.118 -11.004 -6.012 1.00 96.81 175 GLN A N 1
ATOM 1266 C CA . GLN A 1 175 ? -0.887 -10.406 -5.121 1.00 96.81 175 GLN A CA 1
ATOM 1267 C C . GLN A 1 175 ? -1.557 -11.458 -4.219 1.00 96.81 175 GLN A C 1
ATOM 1269 O O . GLN A 1 175 ? -1.708 -11.252 -3.015 1.00 96.81 175 GLN A O 1
ATOM 1274 N N . ALA A 1 176 ? -1.916 -12.621 -4.774 1.00 95.94 176 ALA A N 1
ATOM 1275 C CA . ALA A 1 176 ? -2.508 -13.720 -4.012 1.00 95.94 176 ALA A CA 1
ATOM 1276 C C . ALA A 1 176 ? -1.553 -14.276 -2.941 1.00 95.94 176 ALA A C 1
ATOM 1278 O O . ALA A 1 176 ? -1.992 -14.602 -1.836 1.00 95.94 176 ALA A O 1
ATOM 1279 N N . ALA A 1 177 ? -0.253 -14.346 -3.237 1.00 97.00 177 ALA A N 1
ATOM 1280 C CA . ALA A 1 177 ? 0.759 -14.737 -2.261 1.00 97.00 177 ALA A CA 1
ATOM 1281 C C . ALA A 1 177 ? 0.885 -13.717 -1.114 1.00 97.00 177 ALA A C 1
ATOM 1283 O O . ALA A 1 177 ? 0.942 -14.116 0.051 1.00 97.00 177 ALA A O 1
ATOM 1284 N N . GLY A 1 178 ? 0.847 -12.416 -1.422 1.00 95.94 178 GLY A N 1
ATOM 1285 C CA . GLY A 1 178 ? 0.856 -11.354 -0.409 1.00 95.94 178 GLY A CA 1
ATOM 1286 C C . GLY A 1 178 ? -0.379 -11.412 0.489 1.00 95.94 178 GLY A C 1
ATOM 1287 O O . GLY A 1 178 ? -0.276 -11.358 1.713 1.00 95.94 178 GLY A O 1
ATOM 1288 N N . TYR A 1 179 ? -1.555 -11.647 -0.098 1.00 94.19 179 TYR A N 1
ATOM 1289 C CA . TYR A 1 179 ? -2.786 -11.880 0.659 1.00 94.19 179 TYR A CA 1
ATOM 1290 C C . TYR A 1 179 ? -2.695 -13.096 1.596 1.00 94.19 179 TYR A C 1
ATOM 1292 O O . TYR A 1 179 ? -3.073 -13.010 2.768 1.00 94.19 179 TYR A O 1
ATOM 1300 N N . ALA A 1 180 ? -2.169 -14.224 1.111 1.00 95.31 180 ALA A N 1
ATOM 1301 C CA . ALA A 1 180 ? -1.979 -15.417 1.934 1.00 95.31 180 ALA A CA 1
ATOM 1302 C C . ALA A 1 180 ? -1.026 -15.152 3.112 1.00 95.31 180 ALA A C 1
ATOM 1304 O O . ALA A 1 180 ? -1.271 -15.619 4.228 1.00 95.31 180 ALA A O 1
ATOM 1305 N N . GLU A 1 181 ? 0.027 -14.364 2.894 1.00 96.06 181 GLU A N 1
ATOM 1306 C CA . GLU A 1 181 ? 0.934 -13.963 3.960 1.00 96.06 181 GLU A CA 1
ATOM 1307 C C . GLU A 1 181 ? 0.275 -13.022 4.976 1.00 96.06 181 GLU A C 1
ATOM 1309 O O . GLU A 1 181 ? 0.381 -13.280 6.175 1.00 96.06 181 GLU A O 1
ATOM 1314 N N . MET A 1 182 ? -0.431 -11.977 4.534 1.00 95.12 182 MET A N 1
ATOM 1315 C CA . MET A 1 182 ? -1.156 -11.068 5.434 1.00 95.12 182 MET A CA 1
ATOM 1316 C C . MET A 1 182 ? -2.135 -11.834 6.328 1.00 95.12 182 MET A C 1
ATOM 1318 O O . MET A 1 182 ? -2.190 -11.609 7.537 1.00 95.12 182 MET A O 1
ATOM 1322 N N . ASN A 1 183 ? -2.851 -12.811 5.766 1.00 92.69 183 ASN A N 1
ATOM 1323 C CA . ASN A 1 183 ? -3.719 -13.696 6.540 1.00 92.69 183 ASN A CA 1
ATOM 1324 C C . ASN A 1 183 ? -2.952 -14.512 7.584 1.00 92.69 183 ASN A C 1
ATOM 1326 O O . ASN A 1 183 ? -3.431 -14.667 8.705 1.00 92.69 183 ASN A O 1
ATOM 1330 N N . ARG A 1 184 ? -1.767 -15.026 7.241 1.00 92.94 184 ARG A N 1
ATOM 1331 C CA . ARG A 1 184 ? -0.915 -15.769 8.179 1.00 92.94 184 ARG A CA 1
ATOM 1332 C C . ARG A 1 184 ? -0.390 -14.878 9.309 1.00 92.94 184 ARG A C 1
ATOM 1334 O O . ARG A 1 184 ? -0.248 -15.358 10.429 1.00 92.94 184 ARG A O 1
ATOM 1341 N N . LEU A 1 185 ? -0.069 -13.618 9.013 1.00 94.06 185 LEU A N 1
ATOM 1342 C CA . LEU A 1 185 ? 0.493 -12.667 9.975 1.00 94.06 185 LEU A CA 1
ATOM 1343 C C . LEU A 1 185 ? -0.563 -12.095 10.924 1.00 94.06 185 LEU A C 1
ATOM 1345 O O . LEU A 1 185 ? -0.313 -12.012 12.123 1.00 94.06 185 LEU A O 1
ATOM 1349 N N . PHE A 1 186 ? -1.730 -11.716 10.400 1.00 93.88 186 PHE A N 1
ATOM 1350 C CA . PHE A 1 186 ? -2.730 -10.958 11.159 1.00 93.88 186 PHE A CA 1
ATOM 1351 C C . PHE A 1 186 ? -4.015 -11.736 11.446 1.00 93.88 186 PHE A C 1
ATOM 1353 O O . PHE A 1 186 ? -4.862 -11.261 12.193 1.00 93.88 186 PHE A O 1
ATOM 1360 N N . GLY A 1 187 ? -4.199 -12.922 10.858 1.00 89.88 187 GLY A N 1
ATOM 1361 C CA . GLY A 1 187 ? -5.401 -13.727 11.075 1.00 89.88 187 GLY A CA 1
ATOM 1362 C C . GLY A 1 187 ? -6.679 -13.107 10.501 1.00 89.88 187 GLY A C 1
ATOM 1363 O O . GLY A 1 187 ? -7.761 -13.397 11.007 1.00 89.88 187 GLY A O 1
ATOM 1364 N N . LEU A 1 188 ? -6.586 -12.287 9.443 1.00 83.38 188 LEU A N 1
ATOM 1365 C CA . LEU A 1 188 ? -7.720 -11.515 8.896 1.00 83.38 188 LEU A CA 1
ATOM 1366 C C . LEU A 1 188 ? -8.917 -12.392 8.475 1.00 83.38 188 LEU A C 1
ATOM 1368 O O . LEU A 1 188 ? -10.059 -11.943 8.495 1.00 83.38 188 LEU A O 1
ATOM 1372 N N . THR A 1 189 ? -8.676 -13.657 8.122 1.00 73.44 189 THR A N 1
ATOM 1373 C CA . THR A 1 189 ? -9.711 -14.637 7.745 1.00 73.44 189 THR A CA 1
ATOM 1374 C C . THR A 1 189 ? -10.099 -15.606 8.862 1.00 73.44 189 THR A C 1
ATOM 1376 O O . THR A 1 189 ? -11.072 -16.344 8.710 1.00 73.44 189 THR A O 1
ATOM 1379 N N . ALA A 1 190 ? -9.414 -15.595 10.011 1.00 58.94 190 ALA A N 1
ATOM 1380 C CA . ALA A 1 190 ? -9.724 -16.491 11.129 1.00 58.94 190 ALA A CA 1
ATOM 1381 C C . ALA A 1 190 ? -11.104 -16.199 11.755 1.00 58.94 190 ALA A C 1
ATOM 1383 O O . ALA A 1 190 ? -11.737 -17.099 12.301 1.00 58.94 190 ALA A O 1
ATOM 1384 N N . ALA A 1 191 ? -11.613 -14.971 11.601 1.00 50.75 191 ALA A N 1
ATOM 1385 C CA . ALA A 1 191 ? -12.961 -14.583 12.017 1.00 50.75 191 ALA A CA 1
ATOM 1386 C C . ALA A 1 191 ? -14.069 -14.996 11.020 1.00 50.75 191 ALA A C 1
ATOM 1388 O O . ALA A 1 191 ? -15.247 -14.913 11.359 1.00 50.75 191 ALA A O 1
ATOM 1389 N N . GLN A 1 192 ? -13.722 -15.465 9.811 1.00 46.69 192 GLN A N 1
ATOM 1390 C CA . GLN A 1 192 ? -14.685 -15.894 8.783 1.00 46.69 192 GLN A CA 1
ATOM 1391 C C . GLN A 1 192 ? -14.955 -17.401 8.770 1.00 46.69 192 GLN A C 1
ATOM 1393 O O . GLN A 1 192 ? -15.789 -17.863 7.994 1.00 46.69 192 GLN A O 1
ATOM 1398 N N . ALA A 1 193 ? -14.365 -18.174 9.687 1.00 44.25 193 ALA A N 1
ATOM 1399 C CA . ALA A 1 193 ? -14.850 -19.516 10.009 1.00 44.25 193 ALA A CA 1
ATOM 1400 C C . ALA A 1 193 ? -16.170 -19.450 10.811 1.00 44.25 193 ALA A C 1
ATOM 1402 O O . ALA A 1 193 ? -16.339 -20.118 11.827 1.00 44.25 193 ALA A O 1
ATOM 1403 N N . VAL A 1 194 ? -17.116 -18.618 10.368 1.00 44.28 194 VAL A N 1
ATOM 1404 C CA . VAL A 1 194 ? -18.515 -18.691 10.773 1.00 44.28 194 VAL A CA 1
ATOM 1405 C C . VAL A 1 194 ? -19.102 -19.808 9.920 1.00 44.28 194 VAL A C 1
ATOM 1407 O O . VAL A 1 194 ? -19.182 -19.641 8.702 1.00 44.28 194 VAL A O 1
ATOM 1410 N N . PRO A 1 195 ? -19.507 -20.959 10.484 1.00 52.03 195 PRO A N 1
ATOM 1411 C CA . PRO A 1 195 ? -20.271 -21.905 9.696 1.00 52.03 195 PRO A CA 1
ATOM 1412 C C . PRO A 1 195 ? -21.538 -21.161 9.296 1.00 52.03 195 PRO A C 1
ATOM 1414 O O . PRO A 1 195 ? -22.281 -20.716 10.176 1.00 52.03 195 PRO A O 1
ATOM 1417 N N . GLU A 1 196 ? -21.730 -20.955 7.991 1.00 55.50 196 GLU A N 1
ATOM 1418 C CA . GLU A 1 196 ? -22.851 -20.173 7.482 1.00 55.50 196 GLU A CA 1
ATOM 1419 C C . GLU A 1 196 ? -24.134 -20.628 8.197 1.00 55.50 196 GLU A C 1
ATOM 1421 O O . GLU A 1 196 ? -24.328 -21.839 8.355 1.00 55.50 196 GLU A O 1
ATOM 1426 N N . PRO A 1 197 ? -25.023 -19.726 8.651 1.00 66.06 197 PRO A N 1
ATOM 1427 C CA . PRO A 1 197 ? -26.259 -20.112 9.341 1.00 66.06 197 PRO A CA 1
ATOM 1428 C C . PRO A 1 197 ? -27.064 -21.184 8.580 1.00 66.06 197 PRO A C 1
ATOM 1430 O O . PRO A 1 197 ? -27.721 -22.035 9.184 1.00 66.06 197 PRO A O 1
ATOM 1433 N N . ALA A 1 198 ? -26.934 -21.200 7.249 1.00 73.88 198 ALA A N 1
ATOM 1434 C CA . ALA A 1 198 ? -27.464 -22.234 6.371 1.00 73.88 198 ALA A CA 1
ATOM 1435 C C . ALA A 1 198 ? -26.890 -23.638 6.648 1.00 73.88 198 ALA A C 1
ATOM 1437 O O . ALA A 1 198 ? -27.641 -24.607 6.628 1.00 73.88 198 ALA A O 1
ATOM 1438 N N . SER A 1 199 ? -25.602 -23.773 6.968 1.00 76.12 199 SER A N 1
ATOM 1439 C CA . SER A 1 199 ? -24.968 -25.055 7.306 1.00 76.12 199 SER A CA 1
ATOM 1440 C C . SER A 1 199 ? -25.545 -25.658 8.588 1.00 76.12 199 SER A C 1
ATOM 1442 O O . SER A 1 199 ? -25.825 -26.855 8.635 1.00 76.12 199 SER A O 1
ATOM 1444 N N . TRP A 1 200 ? -25.817 -24.835 9.605 1.00 81.62 200 TRP A N 1
ATOM 1445 C CA . TRP A 1 200 ? -26.494 -25.285 10.826 1.00 81.62 200 TRP A CA 1
ATOM 1446 C C . TRP A 1 200 ? -27.939 -25.683 10.555 1.00 81.62 200 TRP A C 1
ATOM 1448 O O . TRP A 1 200 ? -28.380 -26.737 11.008 1.00 81.62 200 TRP A O 1
ATOM 1458 N N . ALA A 1 201 ? -28.666 -24.877 9.779 1.00 82.94 201 ALA A N 1
ATOM 1459 C CA . ALA A 1 201 ? -30.037 -25.187 9.394 1.00 82.94 201 ALA A CA 1
ATOM 1460 C C . ALA A 1 201 ? -30.119 -26.501 8.599 1.00 82.94 201 ALA A C 1
ATOM 1462 O O . ALA A 1 201 ? -30.960 -27.345 8.899 1.00 82.94 201 ALA A O 1
ATOM 1463 N N . MET A 1 202 ? -29.207 -26.722 7.649 1.00 85.06 202 MET A N 1
ATOM 1464 C CA . MET A 1 202 ? -29.118 -27.949 6.851 1.00 85.06 202 MET A CA 1
ATOM 1465 C C . MET A 1 202 ? -28.705 -29.158 7.693 1.00 85.06 202 MET A C 1
ATOM 1467 O O . MET A 1 202 ? -29.253 -30.244 7.513 1.00 85.06 202 MET A O 1
ATOM 1471 N N . MET A 1 203 ? -27.793 -28.981 8.650 1.00 90.88 203 MET A N 1
ATOM 1472 C CA . MET A 1 203 ? -27.382 -30.034 9.578 1.00 90.88 203 MET A CA 1
ATOM 1473 C C . MET A 1 203 ? -28.530 -30.435 10.516 1.00 90.88 203 MET A C 1
ATOM 1475 O O . MET A 1 203 ? -28.832 -31.620 10.656 1.00 90.88 203 MET A O 1
ATOM 1479 N N . ILE A 1 204 ? -29.217 -29.458 11.116 1.00 91.31 204 ILE A N 1
ATOM 1480 C CA . ILE A 1 204 ? -30.383 -29.686 11.982 1.00 91.31 204 ILE A CA 1
ATOM 1481 C C . ILE A 1 204 ? -31.519 -30.329 11.182 1.00 91.31 204 ILE A C 1
ATOM 1483 O O . ILE A 1 204 ? -32.114 -31.303 11.645 1.00 91.31 204 ILE A O 1
ATOM 1487 N N . ALA A 1 205 ? -31.796 -29.841 9.971 1.00 93.12 205 ALA A N 1
ATOM 1488 C CA . ALA A 1 205 ? -32.802 -30.421 9.090 1.00 93.12 205 ALA A CA 1
ATOM 1489 C C . ALA A 1 205 ? -32.440 -31.858 8.686 1.00 93.12 205 ALA A C 1
ATOM 1491 O O . ALA A 1 205 ? -33.291 -32.744 8.756 1.00 93.12 205 ALA A O 1
ATOM 1492 N N . GLY A 1 206 ? -31.178 -32.116 8.332 1.00 92.69 206 GLY A N 1
ATOM 1493 C CA . GLY A 1 206 ? -30.676 -33.442 7.976 1.00 92.69 206 GLY A CA 1
ATOM 1494 C C . GLY A 1 206 ? -30.801 -34.445 9.124 1.00 92.69 206 GLY A C 1
ATOM 1495 O O . GLY A 1 206 ? -31.383 -35.518 8.949 1.00 92.69 206 GLY A O 1
ATOM 1496 N N . PHE A 1 207 ? -30.338 -34.086 10.325 1.00 95.56 207 PHE A N 1
ATOM 1497 C CA . PHE A 1 207 ? -30.470 -34.946 11.505 1.00 95.56 207 PHE A CA 1
ATOM 1498 C C . PHE A 1 207 ? -31.925 -35.108 11.957 1.00 95.56 207 PHE A C 1
ATOM 1500 O O . PHE A 1 207 ? -32.330 -36.209 12.340 1.00 95.56 207 PHE A O 1
ATOM 1507 N N . GLY A 1 208 ? -32.734 -34.051 11.862 1.00 94.94 208 GLY A N 1
ATOM 1508 C CA . GLY A 1 208 ? -34.167 -34.098 12.143 1.00 94.94 208 GLY A CA 1
ATOM 1509 C C . GLY A 1 208 ? -34.911 -35.051 11.204 1.00 94.94 208 GLY A C 1
ATOM 1510 O O . GLY A 1 208 ? -35.678 -35.900 11.666 1.00 94.94 208 GLY A O 1
ATOM 1511 N N . ALA A 1 209 ? -34.635 -34.975 9.900 1.00 95.56 209 ALA A N 1
ATOM 1512 C CA . ALA A 1 209 ? -35.225 -35.850 8.890 1.00 95.56 209 ALA A CA 1
ATOM 1513 C C . ALA A 1 209 ? -34.808 -37.314 9.090 1.00 95.56 209 ALA A C 1
ATOM 1515 O O . ALA A 1 209 ? -35.657 -38.210 9.070 1.00 95.56 209 ALA A O 1
ATOM 1516 N N . LEU A 1 210 ? -33.521 -37.564 9.358 1.00 95.50 210 LEU A N 1
ATOM 1517 C CA . LEU A 1 210 ? -33.006 -38.909 9.620 1.00 95.50 210 LEU A CA 1
ATOM 1518 C C . LEU A 1 210 ? -33.641 -39.521 10.881 1.00 95.50 210 LEU A C 1
ATOM 1520 O O . LEU A 1 210 ? -34.124 -40.656 10.855 1.00 95.50 210 LEU A O 1
ATOM 1524 N N . GLY A 1 211 ? -33.712 -38.754 11.973 1.00 94.69 211 GLY A N 1
ATOM 1525 C CA . GLY A 1 211 ? -34.348 -39.183 13.219 1.00 94.69 211 GLY A CA 1
ATOM 1526 C C . GLY A 1 211 ? -35.846 -39.468 13.058 1.00 94.69 211 GLY A C 1
ATOM 1527 O O . GLY A 1 211 ? -36.352 -40.471 13.577 1.00 94.69 211 GLY A O 1
ATOM 1528 N N . ALA A 1 212 ? -36.561 -38.637 12.293 1.00 93.81 212 ALA A N 1
ATOM 1529 C CA . ALA A 1 212 ? -37.968 -38.855 11.964 1.00 93.81 212 ALA A CA 1
ATOM 1530 C C . ALA A 1 212 ? -38.167 -40.142 11.146 1.00 93.81 212 ALA A C 1
ATOM 1532 O O . ALA A 1 212 ? -39.016 -40.967 11.497 1.00 93.81 212 ALA A O 1
ATOM 1533 N N . ALA A 1 213 ? -37.339 -40.370 10.121 1.00 92.75 213 ALA A N 1
ATOM 1534 C CA . ALA A 1 213 ? -37.385 -41.577 9.298 1.00 92.75 213 ALA A CA 1
ATOM 1535 C C . ALA A 1 213 ? -37.151 -42.856 10.125 1.00 92.75 213 ALA A C 1
ATOM 1537 O O . ALA A 1 213 ? -37.897 -43.832 10.001 1.00 92.75 213 ALA A O 1
ATOM 1538 N N . MET A 1 214 ? -36.175 -42.841 11.042 1.00 93.38 214 MET A N 1
ATOM 1539 C CA . MET A 1 214 ? -35.916 -43.964 11.953 1.00 93.38 214 MET A CA 1
ATOM 1540 C C . MET A 1 214 ? -37.095 -44.235 12.900 1.00 93.38 214 MET A C 1
ATOM 1542 O O . MET A 1 214 ? -37.423 -45.396 13.168 1.00 93.38 214 MET A O 1
ATOM 1546 N N . ARG A 1 215 ? -37.765 -43.185 13.395 1.00 90.94 215 ARG A N 1
ATOM 1547 C CA . ARG A 1 215 ? -38.933 -43.315 14.281 1.00 90.94 215 ARG A CA 1
ATOM 1548 C C . ARG A 1 215 ? -40.159 -43.868 13.553 1.00 90.94 215 ARG A C 1
ATOM 1550 O O . ARG A 1 215 ? -40.869 -44.690 14.133 1.00 90.94 215 ARG A O 1
ATOM 1557 N N . VAL A 1 216 ? -40.397 -43.467 12.303 1.00 89.38 216 VAL A N 1
ATOM 1558 C CA . VAL A 1 216 ? -41.483 -44.025 11.476 1.00 89.38 216 VAL A CA 1
ATOM 1559 C C . VAL A 1 216 ? -41.234 -45.507 11.194 1.00 89.38 216 VAL A C 1
ATOM 1561 O O . VAL A 1 216 ? -42.128 -46.322 11.412 1.00 89.38 216 VAL A O 1
ATOM 1564 N N . ARG A 1 217 ? -40.004 -45.884 10.822 1.00 85.75 217 ARG A N 1
ATOM 1565 C CA . ARG A 1 217 ? -39.649 -47.282 10.528 1.00 85.75 217 ARG A CA 1
ATOM 1566 C C . ARG A 1 217 ? -39.837 -48.217 11.728 1.00 85.75 217 ARG A C 1
ATOM 1568 O O . ARG A 1 217 ? -40.284 -49.343 11.556 1.00 85.75 217 ARG A O 1
ATOM 1575 N N . ARG A 1 218 ? -39.551 -47.762 12.954 1.00 83.94 218 ARG A N 1
ATOM 1576 C CA . ARG A 1 218 ? -39.811 -48.560 14.171 1.00 83.94 218 ARG A CA 1
ATOM 1577 C C . ARG A 1 218 ? -41.299 -48.784 14.447 1.00 83.94 218 ARG A C 1
ATOM 1579 O O . ARG A 1 218 ? -41.639 -49.770 15.084 1.00 83.94 218 ARG A O 1
ATOM 1586 N N . ARG A 1 219 ? -42.179 -47.883 14.002 1.00 82.31 219 ARG A N 1
ATOM 1587 C CA . ARG A 1 219 ? -43.634 -48.002 14.204 1.00 82.31 219 ARG A CA 1
ATOM 1588 C C . ARG A 1 219 ? -44.307 -48.922 13.189 1.00 82.31 219 ARG A C 1
ATOM 1590 O O . ARG A 1 219 ? -45.362 -49.468 13.490 1.00 82.31 219 ARG A O 1
ATOM 1597 N N . THR A 1 220 ? -43.728 -49.077 12.001 1.00 74.81 220 THR A N 1
ATOM 1598 C CA . THR A 1 220 ? -44.295 -49.902 10.924 1.00 74.81 220 THR A CA 1
ATOM 1599 C C . THR A 1 220 ? -43.872 -51.368 10.985 1.00 74.81 220 THR A C 1
ATOM 1601 O O . THR A 1 220 ? -44.546 -52.213 10.401 1.00 74.81 220 THR A O 1
ATOM 1604 N N . VAL A 1 221 ? -42.811 -51.702 11.724 1.00 70.06 221 VAL A N 1
ATOM 1605 C CA . VAL A 1 221 ? -42.437 -53.096 11.994 1.00 70.06 221 VAL A CA 1
ATOM 1606 C C . VAL A 1 221 ? -43.287 -53.621 13.155 1.00 70.06 221 VAL A C 1
ATOM 1608 O O . VAL A 1 221 ? -42.993 -53.358 14.320 1.00 70.06 221 VAL A O 1
ATOM 1611 N N . LYS A 1 222 ? -44.365 -54.353 12.843 1.00 61.84 222 LYS A N 1
ATOM 1612 C CA . LYS A 1 222 ? -45.056 -55.198 13.830 1.00 61.84 222 LYS A CA 1
ATOM 1613 C C . LYS A 1 222 ? -44.161 -56.403 14.165 1.00 61.84 222 LYS A C 1
ATOM 1615 O O . LYS A 1 222 ? -43.613 -56.986 13.229 1.00 61.84 222 LYS A O 1
ATOM 1620 N N . PRO A 1 223 ? -44.010 -56.787 15.445 1.00 63.03 223 PRO A N 1
ATOM 1621 C CA . PRO A 1 223 ? -43.376 -58.054 15.789 1.00 63.03 223 PRO A CA 1
ATOM 1622 C C . PRO A 1 223 ? -44.224 -59.198 15.217 1.00 63.03 223 PRO A C 1
ATOM 1624 O O . PRO A 1 223 ? -45.454 -59.140 15.309 1.00 63.03 223 PRO A O 1
ATOM 1627 N N . ALA A 1 224 ? -43.563 -60.173 14.591 1.00 58.28 224 ALA A N 1
ATOM 1628 C CA . ALA A 1 224 ? -44.155 -61.461 14.235 1.00 58.28 224 ALA A CA 1
ATOM 1629 C C . ALA A 1 224 ? -44.262 -62.355 15.475 1.00 58.28 224 ALA A C 1
ATOM 1631 O O . ALA A 1 224 ? -43.380 -62.221 16.358 1.00 58.28 224 ALA A O 1
#

Mean predicted aligned error: 9.07 Å

Radius of gyration: 25.05 Å; Cα contacts (8 Å, |Δi|>4): 264; chains: 1; bounding box: 62×85×47 Å

Nearest PDB structures (foldseek):
  4ld0-assembly1_B  TM=3.465E-01  e=1.109E-01  Thermus thermophilus HB8
  2nv9-assembly2_C  TM=4.161E-01  e=7.790E-01  Paramecium bursaria Chlorella virus 1
  2nv9-assembly4_G  TM=4.392E-01  e=1.641E+00  Paramecium bursaria Chlorella virus 1
  2der-assembly1_A  TM=3.514E-01  e=5.215E-01  Escherichia coli
  4aib-assembly1_B  TM=4.165E-01  e=2.451E+00  Entamoeba histolytica HM-1:IMSS

Foldseek 3Di:
DCLVDPDDDLVSVVVVVVVVVDADDQPDEAEAEDQQVLLCLLVQVVHDRRSQHPDPHSLRSLLVVLLVSLVSVLVCQVSNHQHYEYEANAAAPDPSSVSSSVSNVVNNVVHDHDPRHDYHYDYNNVLLVCCQVCVVVLVADAEDPPDACVRVVCVVVQNGRHQHNHNRHGGPSSVVSSVVVSCVVPVPCVVVPPPPVVNVVVVCVVVVVVVVVVVVVVVPDDDD

Secondary structure (DSSP, 8-state):
---SSSS--HHHHHHHHHHTTPPP-TTSEEEE---HHHHHHHTTTT-TTTSSTT-SSHHHHHHHHHHHHHHHHHHHHHTT--EEEEE----TT-HHHHHHHHHHHHHHTT----TT-EEEEE-HHHHHHHHHH-GGGGTPPPPB-SS-HHHHT-GGGTTTTBSBSSSSSBPHHHHHHHHHHHHHHH-TTGGG----HHHHHHHHHHHHHHHHHHHHHHHH----

pLDDT: mean 89.88, std 11.77, range [44.25, 98.56]

Solvent-accessible surface area (backbone atoms only — not comparable to full-atom values): 12693 Å² total; per-residue (Å²): 106,89,64,86,63,94,70,75,34,70,68,52,48,53,51,51,46,57,72,66,71,59,75,66,53,49,88,42,80,44,77,48,78,59,49,52,66,51,47,39,19,58,73,36,75,80,35,88,84,45,23,50,64,90,45,97,44,58,67,63,34,35,40,46,45,19,42,50,55,45,51,51,56,49,51,42,38,76,63,44,40,24,30,40,38,36,48,44,37,41,55,51,89,38,69,64,29,55,50,29,41,51,34,29,60,58,39,53,75,72,65,83,72,57,97,77,45,46,79,43,82,46,58,42,19,58,48,50,42,44,47,73,76,46,21,59,87,61,78,38,61,74,61,38,80,92,54,25,20,61,83,67,67,28,64,93,68,60,29,74,46,31,43,25,31,76,75,81,46,66,18,70,63,56,51,51,38,52,51,54,46,50,35,72,75,69,42,75,60,69,77,64,78,58,77,51,72,64,55,55,52,52,49,52,49,50,54,50,52,52,53,51,53,57,54,53,55,63,69,69,58,73,85,129

Sequence (224 aa):
MDTGDPIPDLSAQIGAFQASGRGIDPNGLYIVNLGGNDVFGAEGVFGPDGAIGSYPDVSSYLQAAAAHYVAEIQALNDLGARNILFTDFPLAGDPLTIEANGYLNAALAGLALDADTSLFFYSLSDFNRRVLTDPASFGLPPLRTDITCIAAGAQATGCTGIFSFDGIHPTAVVQAAGYAEMNRLFGLTAAQAVPEPASWAMMIAGFGALGAAMRVRRRTVKPA